Protein AF-A0A535WSX7-F1 (afdb_monomer)

Mean predicted aligned error: 16.86 Å

Sequence (345 aa):
MIDQDQARKFWANWVRREIGGNDMVQEAAVGAALNEIVQGHDNQAAADAARRTAQSLGVGVSTSHPNPPPQGAREIVAGQPLACKLCGSKPAANMTIHEHNGRLVWMVHKTTRGPFCRDCGTALLRHHQNNTLFQGWFGIFSFFITPITLLLNLNAWRKIKALGPPQKDPNVESKIPAPLTPGKPLLSRPGPYVAGVVVAAVIAFVVVKTVDSGGCLDNRTELGNRMTRLHNAFVQTYNTDFKTINACDTVDCESAPKRHIAAALKTYNDGLGTICWPDKDKADATALINANTAMADAYTTWATATNDAEDQSLENSAREQDTRQSTADDILARDLGVPSASATT

Secondary structure (DSSP, 8-state):
---HHHHHHHHHHHHHHHT---HHHHHHHHHHHHHHHHTT--HHHHHHHHHHHHHHHHTT-------PPP-------TTS-PPPTTT--BSEEEEEEEEEEE-SS-EEEEEEEEEEEHHHHHHHHHHHHHHHHHHTTSSHHHHHHHHHHHHHHHHHHHHHHH----B--TTS--SSSSPPP--S-GGGSHHHHHHHHHHHHHHHHHHHHHHHTTT----HHHHHHHHHHHHHHHHHHHHHHHHHHTT-SSHHHHHHHHHHHHHHHHHHHHHHHTS---TTTHHHHHHHHHHHHHHHHHHHHHTT--SHHHHHHHHHHHHHHHHHHHHHHHHHHHHTTPPP-----

pLDDT: mean 86.03, std 15.26, range [27.39, 98.56]

Solvent-accessible surface area (backbone atoms only — not comparable to full-atom values): 18371 Å² total; per-residue (Å²): 130,83,59,64,69,57,55,50,53,53,40,47,55,47,37,58,74,76,70,37,80,55,71,70,40,34,53,52,15,34,52,40,20,50,52,31,48,75,72,69,48,54,75,64,58,12,53,51,40,16,52,53,47,32,51,68,58,59,77,73,67,93,72,95,65,83,76,76,75,79,85,66,80,76,67,81,66,88,82,69,77,40,47,9,72,50,34,19,16,28,46,25,46,80,36,53,42,53,27,41,37,22,38,75,90,54,75,50,80,46,75,52,74,47,32,33,16,24,42,40,38,43,24,50,47,45,49,31,47,34,48,22,33,53,29,7,61,59,14,83,68,26,50,64,47,35,60,55,48,57,55,58,32,46,58,34,50,53,57,36,70,71,41,55,76,67,42,76,46,91,89,44,89,48,83,35,98,56,70,46,73,47,72,75,59,61,86,80,40,69,13,53,55,47,37,49,51,53,54,48,52,53,51,50,52,52,50,51,52,43,58,68,20,61,71,34,87,71,51,57,68,59,52,30,56,54,51,50,53,43,50,51,56,38,50,53,50,42,58,53,29,52,53,51,42,76,69,42,94,48,64,78,65,31,25,60,40,31,41,49,46,21,52,38,34,50,52,38,40,56,56,58,68,72,52,75,60,28,66,88,50,38,62,42,53,48,48,26,45,53,27,33,49,53,30,22,52,32,26,48,54,36,36,64,40,87,47,72,73,55,33,58,56,30,48,57,56,27,55,54,27,49,54,51,25,51,52,29,46,51,52,40,34,51,78,44,67,37,79,77,80,71,79,81,124

Radius of gyration: 39.13 Å; Cα contacts (8 Å, |Δi|>4): 446; chains: 1; bounding box: 72×41×114 Å

Nearest PDB structures (foldseek):
  5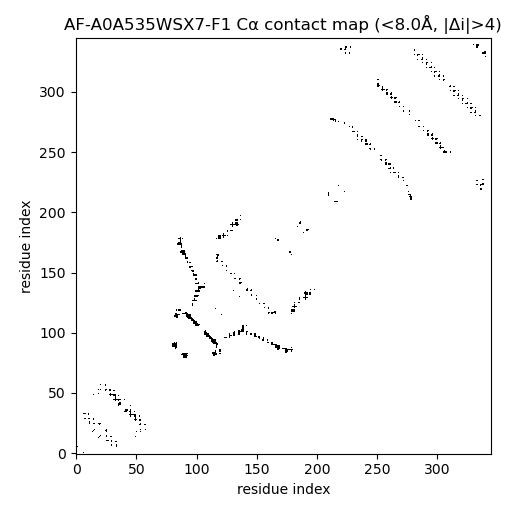l7d-assembly1_A  TM=3.940E-01  e=1.301E+00  Homo sapiens
  8tf5-assembly1_A  TM=3.516E-01  e=2.262E+00  Homo sapiens
  6bfi-assembly1_A  TM=2.950E-01  e=7.164E+00  Oscarella pearsei

Foldseek 3Di:
DPPLVVLLVVQLVVCCVPVNDDPVLSVQLSVQLSVCVVVVHDNVNSNVSSNVSSVVVVVPDDDDDPDDPPPPPPPPPPPDQDAAQAARWDNWDWDKAWAWAADAVDIDIDIDTDTHALFQLLLVNLVRLLNLLQGQCNYPVSVVVSVVNVVSCVVSVVRSVPHDDTDHDPPDDHNDNDGDGSPDDNVVHCSNVNNVVSVVVVVVVVVVVCQQQVNPPDDLVNVLVLLVVLVVQLVVLVVVLVVQLVVDPDLQSSLVSLLSSLVSLVVSLVSLVPDRDGPVLVVLSVQLNVLSNLLSVLSNCLSPDDDDVSNVVSVVVNVVSVVSNLVSSQVSSVVSVNPPPPPPD

Structure (mmCIF, N/CA/C/O backbone):
data_AF-A0A535WSX7-F1
#
_entry.id   AF-A0A535WSX7-F1
#
loop_
_atom_site.group_PDB
_atom_site.id
_atom_site.type_symbol
_atom_site.label_atom_id
_atom_site.label_alt_id
_atom_site.label_comp_id
_atom_site.label_asym_id
_atom_site.label_entity_id
_atom_site.label_seq_id
_atom_site.pdbx_PDB_ins_code
_atom_site.Cartn_x
_atom_site.Cartn_y
_atom_site.Cartn_z
_atom_site.occupancy
_atom_site.B_iso_or_equiv
_atom_site.auth_seq_id
_atom_site.auth_comp_id
_atom_site.auth_asym_id
_atom_site.auth_atom_id
_atom_site.pdbx_PDB_model_num
ATOM 1 N N . MET A 1 1 ? 24.189 15.854 37.396 1.00 48.28 1 MET A N 1
ATOM 2 C CA . MET A 1 1 ? 23.812 15.806 38.823 1.00 48.28 1 MET A CA 1
ATOM 3 C C . MET A 1 1 ? 22.302 15.896 38.889 1.00 48.28 1 MET A C 1
ATOM 5 O O . MET A 1 1 ? 21.764 16.876 38.396 1.00 48.28 1 MET A O 1
ATOM 9 N N . ILE A 1 2 ? 21.628 14.851 39.373 1.00 54.94 2 ILE A N 1
ATOM 10 C CA . ILE A 1 2 ? 20.179 14.902 39.609 1.00 54.94 2 ILE A CA 1
ATOM 11 C C . ILE A 1 2 ? 19.938 15.967 40.680 1.00 54.94 2 ILE A C 1
ATOM 13 O O . ILE A 1 2 ? 20.607 15.952 41.713 1.00 54.94 2 ILE A O 1
ATOM 17 N N . ASP A 1 3 ? 19.028 16.899 40.405 1.00 78.00 3 ASP A N 1
ATOM 18 C CA . ASP A 1 3 ? 18.564 17.883 41.378 1.00 78.00 3 ASP A CA 1
ATOM 19 C C . ASP A 1 3 ? 17.882 17.128 42.533 1.00 78.00 3 ASP A C 1
ATOM 21 O O . ASP A 1 3 ? 16.766 16.616 42.397 1.00 78.00 3 ASP A O 1
ATOM 25 N N . GLN A 1 4 ? 18.609 16.975 43.644 1.00 74.81 4 GLN A N 1
ATOM 26 C CA . GLN A 1 4 ? 18.201 16.185 44.811 1.00 74.81 4 GLN A CA 1
ATOM 27 C C . GLN A 1 4 ? 16.850 16.661 45.371 1.00 74.81 4 GLN A C 1
ATOM 29 O O . GLN A 1 4 ? 16.047 15.849 45.840 1.00 74.81 4 GLN A O 1
ATOM 34 N N . ASP A 1 5 ? 16.540 17.952 45.225 1.00 80.12 5 ASP A N 1
ATOM 35 C CA . ASP A 1 5 ? 15.272 18.527 45.665 1.00 80.12 5 ASP A CA 1
ATOM 36 C C . ASP A 1 5 ? 14.097 18.104 44.776 1.00 80.12 5 ASP A C 1
ATOM 38 O O . ASP A 1 5 ? 12.987 17.868 45.271 1.00 80.12 5 ASP A O 1
ATOM 42 N N . GLN A 1 6 ? 14.314 17.955 43.466 1.00 84.81 6 GLN A N 1
ATOM 43 C CA . GLN A 1 6 ? 13.291 17.438 42.552 1.00 84.81 6 GLN A CA 1
ATOM 44 C C . GLN A 1 6 ? 13.026 15.952 42.791 1.00 84.81 6 GLN A C 1
ATOM 46 O O . GLN A 1 6 ? 11.862 15.542 42.848 1.00 84.81 6 GLN A O 1
ATOM 51 N N . ALA A 1 7 ? 14.079 15.158 43.004 1.00 83.56 7 ALA A N 1
ATOM 52 C CA . ALA A 1 7 ? 13.950 13.738 43.322 1.00 83.56 7 ALA A CA 1
ATOM 53 C C . ALA A 1 7 ? 13.173 13.527 44.633 1.00 83.56 7 ALA A C 1
ATOM 55 O O . ALA A 1 7 ? 12.235 12.727 44.678 1.00 83.56 7 ALA A O 1
ATOM 56 N N . ARG A 1 8 ? 13.479 14.309 45.678 1.00 90.56 8 ARG A N 1
ATOM 57 C CA . ARG A 1 8 ? 12.759 14.250 46.959 1.00 90.56 8 ARG A CA 1
ATOM 58 C C . ARG A 1 8 ? 11.281 14.602 46.810 1.00 90.56 8 ARG A C 1
ATOM 60 O O . ARG A 1 8 ? 10.434 13.899 47.358 1.00 90.56 8 ARG A O 1
ATOM 67 N N . LYS A 1 9 ? 10.944 15.648 46.046 1.00 92.00 9 LYS A N 1
ATOM 68 C CA . LYS A 1 9 ? 9.544 16.042 45.785 1.00 92.00 9 LYS A CA 1
ATOM 69 C C . LYS A 1 9 ? 8.771 14.967 45.024 1.00 92.00 9 LYS A C 1
ATOM 71 O O . LYS A 1 9 ? 7.619 14.690 45.363 1.00 92.00 9 LYS A O 1
ATOM 76 N N . PHE A 1 10 ? 9.392 14.363 44.011 1.00 92.94 10 PHE A N 1
ATOM 77 C CA . PHE A 1 10 ? 8.792 13.271 43.248 1.00 92.94 10 PHE A CA 1
ATOM 78 C C . PHE A 1 10 ? 8.452 12.082 44.157 1.00 92.94 10 PHE A C 1
ATOM 80 O O . PHE A 1 10 ? 7.294 11.659 44.210 1.00 92.94 10 PHE A O 1
ATOM 87 N N . TRP A 1 11 ? 9.429 11.606 44.934 1.00 92.62 11 TRP A N 1
ATOM 88 C CA . TRP A 1 11 ? 9.249 10.457 45.820 1.00 92.62 11 TRP A CA 1
ATOM 89 C C . TRP A 1 11 ? 8.296 10.742 46.979 1.00 92.62 11 TRP A C 1
ATOM 91 O O . TRP A 1 11 ? 7.469 9.892 47.293 1.00 92.62 11 TRP A O 1
ATOM 101 N N . ALA A 1 12 ? 8.305 11.947 47.553 1.00 92.62 12 ALA A N 1
ATOM 102 C CA . ALA A 1 12 ? 7.341 12.335 48.585 1.00 92.62 12 ALA A CA 1
ATOM 103 C C . ALA A 1 12 ? 5.890 12.294 48.082 1.00 92.62 12 ALA A C 1
ATOM 105 O O . ALA A 1 12 ? 5.003 11.774 48.763 1.00 92.62 12 ALA A O 1
ATOM 106 N N . ASN A 1 13 ? 5.638 12.791 46.868 1.00 94.12 13 ASN A N 1
ATOM 107 C CA . ASN A 1 13 ? 4.308 12.724 46.263 1.00 94.12 13 ASN A CA 1
ATOM 108 C C . ASN A 1 13 ? 3.896 11.284 45.935 1.00 94.12 13 ASN A C 1
ATOM 110 O O . ASN A 1 13 ? 2.736 10.916 46.137 1.00 94.12 13 ASN A O 1
ATOM 114 N N . TRP A 1 14 ? 4.832 10.468 45.446 1.00 93.31 14 TRP A N 1
ATOM 115 C CA . TRP A 1 14 ? 4.580 9.060 45.156 1.00 93.31 14 TRP A CA 1
ATOM 116 C C . TRP A 1 14 ? 4.277 8.256 46.431 1.00 93.31 14 TRP A C 1
ATOM 118 O O . TRP A 1 14 ? 3.245 7.589 46.478 1.00 93.31 14 TRP A O 1
ATOM 128 N N . VAL A 1 15 ? 5.089 8.384 47.490 1.00 91.19 15 VAL A N 1
ATOM 129 C CA . VAL A 1 15 ? 4.900 7.687 48.778 1.00 91.19 15 VAL A CA 1
ATOM 130 C C . VAL A 1 15 ? 3.555 8.050 49.404 1.00 91.19 15 VAL A C 1
ATOM 132 O O . VAL A 1 15 ? 2.819 7.159 49.822 1.00 91.19 15 VAL A O 1
ATOM 135 N N . ARG A 1 16 ? 3.174 9.334 49.400 1.00 89.12 16 ARG A N 1
ATOM 136 C CA . ARG A 1 16 ? 1.874 9.777 49.930 1.00 89.12 16 ARG A CA 1
ATOM 137 C C . ARG A 1 16 ? 0.689 9.134 49.203 1.00 89.12 16 ARG A C 1
ATOM 139 O O . ARG A 1 16 ? -0.319 8.833 49.834 1.00 89.12 16 ARG A O 1
ATOM 146 N N . ARG A 1 17 ? 0.791 8.955 47.881 1.00 87.75 17 ARG A N 1
ATOM 147 C CA . ARG A 1 17 ? -0.287 8.397 47.051 1.00 87.75 17 ARG A CA 1
ATOM 148 C C . ARG A 1 17 ? -0.354 6.872 47.115 1.00 87.75 17 ARG A C 1
ATOM 150 O O . ARG A 1 17 ? -1.453 6.331 47.125 1.00 87.75 17 ARG A O 1
ATOM 157 N N . GLU A 1 18 ? 0.800 6.210 47.107 1.00 85.44 18 GLU A N 1
ATOM 158 C CA . GLU A 1 18 ? 0.901 4.763 46.885 1.00 85.44 18 GLU A CA 1
ATOM 159 C C . GLU A 1 18 ? 1.078 3.959 48.180 1.00 85.44 18 GLU A C 1
ATOM 161 O O . GLU A 1 18 ? 0.568 2.847 48.285 1.00 85.44 18 GLU A O 1
ATOM 166 N N . ILE A 1 19 ? 1.794 4.509 49.166 1.00 85.94 19 ILE A N 1
ATOM 167 C CA . ILE A 1 19 ? 2.058 3.851 50.455 1.00 85.94 19 ILE A CA 1
ATOM 168 C C . ILE A 1 19 ? 1.136 4.414 51.544 1.00 85.94 19 ILE A C 1
ATOM 170 O O . ILE A 1 19 ? 0.518 3.653 52.288 1.00 85.94 19 ILE A O 1
ATOM 174 N N . GLY A 1 20 ? 1.017 5.741 51.636 1.00 81.62 20 GLY A N 1
ATOM 175 C CA . GLY A 1 20 ? 0.283 6.407 52.713 1.00 81.62 20 GLY A CA 1
ATOM 176 C C . GLY A 1 20 ? 0.978 6.259 54.075 1.00 81.62 20 GLY A C 1
ATOM 177 O O . GLY A 1 20 ? 2.203 6.291 54.159 1.00 81.62 20 GLY A O 1
ATOM 178 N N . GLY A 1 21 ? 0.202 6.116 55.152 1.00 81.31 21 GLY A N 1
ATOM 179 C CA . GLY A 1 21 ? 0.715 6.041 56.529 1.00 81.31 21 GLY A CA 1
ATOM 180 C C . GLY A 1 21 ? 0.864 7.410 57.204 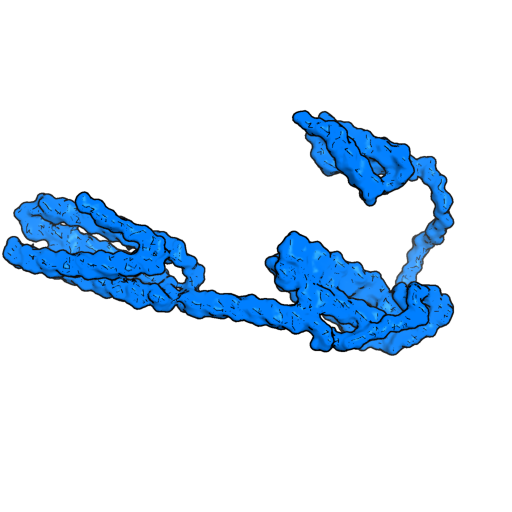1.00 81.31 21 GLY A C 1
ATOM 181 O O . GLY A 1 21 ? 0.512 8.435 56.621 1.00 81.31 21 GLY A O 1
ATOM 182 N N . ASN A 1 22 ? 1.347 7.424 58.449 1.00 84.88 22 ASN A N 1
ATOM 183 C CA . ASN A 1 22 ? 1.640 8.669 59.170 1.00 84.88 22 ASN A CA 1
ATOM 184 C C . ASN A 1 22 ? 2.917 9.342 58.630 1.00 84.88 22 ASN A C 1
ATOM 186 O O . ASN A 1 22 ? 3.696 8.715 57.910 1.00 84.88 22 ASN A O 1
ATOM 190 N N . ASP A 1 23 ? 3.136 10.609 58.986 1.00 83.31 23 ASP A N 1
ATOM 191 C CA . ASP A 1 23 ? 4.247 11.412 58.454 1.00 83.31 23 ASP A CA 1
ATOM 192 C C . ASP A 1 23 ? 5.620 10.760 58.689 1.00 83.31 23 ASP A C 1
ATOM 194 O O . ASP A 1 23 ? 6.471 10.791 57.804 1.00 83.31 23 ASP A O 1
ATOM 198 N N . MET A 1 24 ? 5.802 10.074 59.822 1.00 83.12 24 MET A N 1
ATOM 199 C CA . MET A 1 24 ? 7.034 9.347 60.149 1.00 83.12 24 MET A CA 1
ATOM 200 C C . MET A 1 24 ? 7.289 8.171 59.191 1.00 83.12 24 MET A C 1
ATOM 202 O O . MET A 1 24 ? 8.406 7.990 58.709 1.00 83.12 24 MET A O 1
ATOM 206 N N . VAL A 1 25 ? 6.256 7.381 58.880 1.00 85.44 25 VAL A N 1
ATOM 207 C CA . VAL A 1 25 ? 6.343 6.277 57.907 1.00 85.44 25 VAL A CA 1
ATOM 208 C C . VAL A 1 25 ? 6.615 6.818 56.505 1.00 85.44 25 VAL A C 1
ATOM 210 O O . VAL A 1 25 ? 7.442 6.262 55.780 1.00 85.44 25 VAL A O 1
ATOM 213 N N . GLN A 1 26 ? 5.953 7.916 56.129 1.00 88.50 26 GLN A N 1
ATOM 214 C CA . GLN A 1 26 ? 6.148 8.544 54.824 1.00 88.50 26 GLN A CA 1
ATOM 215 C C . GLN A 1 26 ? 7.573 9.084 54.671 1.00 88.50 26 GLN A C 1
ATOM 217 O O . GLN A 1 26 ? 8.216 8.835 53.653 1.00 88.50 26 GLN A O 1
ATOM 222 N N . GLU A 1 27 ? 8.098 9.779 55.678 1.00 89.25 27 GLU A N 1
ATOM 223 C CA . GLU A 1 27 ? 9.444 10.347 55.637 1.00 89.25 27 GLU A CA 1
ATOM 224 C C . GLU A 1 27 ? 10.526 9.261 55.567 1.00 89.25 27 GLU A C 1
ATOM 226 O O . GLU A 1 27 ? 11.426 9.338 54.725 1.00 89.25 27 GLU A O 1
ATOM 231 N N . ALA A 1 28 ? 10.396 8.198 56.364 1.00 89.62 28 ALA A N 1
ATOM 232 C CA . ALA A 1 28 ? 11.321 7.069 56.329 1.00 89.62 28 ALA A CA 1
ATOM 233 C C . ALA A 1 28 ? 11.285 6.315 54.986 1.00 89.62 28 ALA A C 1
ATOM 235 O O . ALA A 1 28 ? 12.330 5.931 54.456 1.00 89.62 28 ALA A O 1
ATOM 236 N N . ALA A 1 29 ? 10.100 6.141 54.394 1.00 92.50 29 ALA A N 1
ATOM 237 C CA . ALA A 1 29 ? 9.951 5.511 53.084 1.00 92.50 29 ALA A CA 1
ATOM 238 C C . ALA A 1 29 ? 10.566 6.357 51.953 1.00 92.50 29 ALA A C 1
ATOM 240 O O . ALA A 1 29 ? 11.215 5.808 51.061 1.00 92.50 29 ALA A O 1
ATOM 241 N N . VAL A 1 30 ? 10.425 7.688 52.004 1.00 95.25 30 VAL A N 1
ATOM 242 C CA . VAL A 1 30 ? 11.084 8.604 51.054 1.00 95.25 30 VAL A CA 1
ATOM 243 C C . VAL A 1 30 ? 12.604 8.542 51.202 1.00 95.25 30 VAL A C 1
ATOM 245 O O . VAL A 1 30 ? 13.307 8.473 50.195 1.00 95.25 30 VAL A O 1
ATOM 248 N N . GLY A 1 31 ? 13.118 8.524 52.435 1.00 91.00 31 GLY A N 1
ATOM 249 C CA . GLY A 1 31 ? 14.553 8.394 52.698 1.00 91.00 31 GLY A CA 1
ATOM 250 C C . GLY A 1 31 ? 15.141 7.099 52.130 1.00 91.00 31 GLY A C 1
ATOM 251 O O . GLY A 1 31 ? 16.188 7.130 51.485 1.00 91.00 31 GLY A O 1
ATOM 252 N N . ALA A 1 32 ? 14.431 5.979 52.291 1.00 93.12 32 ALA A N 1
ATOM 253 C CA . ALA A 1 32 ? 14.843 4.692 51.737 1.00 93.12 32 ALA A CA 1
ATOM 254 C C . ALA A 1 32 ? 14.895 4.703 50.200 1.00 93.12 32 ALA A C 1
ATOM 256 O O . ALA A 1 32 ? 15.877 4.237 49.629 1.00 93.12 32 ALA A O 1
ATOM 257 N N . ALA A 1 33 ? 13.894 5.286 49.528 1.00 93.56 33 ALA A N 1
ATOM 258 C CA . ALA A 1 33 ? 13.911 5.424 48.070 1.00 93.56 33 ALA A CA 1
ATOM 259 C C . ALA A 1 33 ? 15.088 6.278 47.579 1.00 93.56 33 ALA A C 1
ATOM 261 O O . ALA A 1 33 ? 15.770 5.905 46.628 1.00 93.56 33 ALA A O 1
ATOM 262 N N . LEU A 1 34 ? 15.351 7.418 48.226 1.00 92.81 34 LEU A N 1
ATOM 263 C CA . LEU A 1 34 ? 16.438 8.314 47.822 1.00 92.81 34 LEU A CA 1
ATOM 264 C C . LEU A 1 34 ? 17.819 7.677 48.005 1.00 92.81 34 LEU A C 1
ATOM 266 O O . LEU A 1 34 ? 18.695 7.902 47.173 1.00 92.81 34 LEU A O 1
ATOM 270 N N . ASN A 1 35 ? 18.007 6.857 49.041 1.00 92.81 35 ASN A N 1
ATOM 271 C CA . ASN A 1 35 ? 19.264 6.148 49.269 1.00 92.81 35 ASN A CA 1
ATOM 272 C C . ASN A 1 35 ? 19.603 5.182 48.118 1.00 92.81 35 ASN A C 1
ATOM 274 O O . ASN A 1 35 ? 20.745 5.150 47.671 1.00 92.81 35 ASN A O 1
ATOM 278 N N . GLU A 1 36 ? 18.611 4.462 47.582 1.00 91.00 36 GLU A N 1
ATOM 279 C CA . GLU A 1 36 ? 18.798 3.581 46.415 1.00 91.00 36 GLU A CA 1
ATOM 280 C C . GLU A 1 36 ? 19.184 4.373 45.156 1.00 91.00 36 GLU A C 1
ATOM 282 O O . GLU A 1 36 ? 20.085 3.982 44.416 1.00 91.00 36 GLU A O 1
ATOM 287 N N . ILE A 1 37 ? 18.561 5.538 44.945 1.00 90.19 37 ILE A N 1
ATOM 288 C CA . ILE A 1 37 ? 18.883 6.416 43.810 1.00 90.19 37 ILE A CA 1
ATOM 289 C C . ILE A 1 37 ? 20.301 6.992 43.930 1.00 90.19 37 ILE A C 1
ATOM 291 O O . ILE A 1 37 ? 21.016 7.079 42.934 1.00 90.19 37 ILE A O 1
ATOM 295 N N . VAL A 1 38 ? 20.740 7.361 45.139 1.00 87.19 38 VAL A N 1
ATOM 296 C CA . VAL A 1 38 ? 22.114 7.839 45.387 1.00 87.19 38 VAL A CA 1
ATOM 297 C C . VAL A 1 38 ? 23.145 6.735 45.138 1.00 87.19 38 VAL A C 1
ATOM 299 O O . VAL A 1 38 ? 24.237 7.025 44.654 1.00 87.19 38 VAL A O 1
ATOM 302 N N . GLN A 1 39 ? 22.790 5.476 45.400 1.00 86.50 39 GLN A N 1
ATOM 303 C CA . GLN A 1 39 ? 23.626 4.307 45.101 1.00 86.50 39 GLN A CA 1
ATOM 304 C C . GLN A 1 39 ? 23.633 3.925 43.610 1.00 86.50 39 GLN A C 1
ATOM 306 O O . GLN A 1 39 ? 24.373 3.029 43.211 1.00 86.50 39 GLN A O 1
ATOM 311 N N . GLY A 1 40 ? 22.860 4.623 42.772 1.00 87.88 40 GLY A N 1
ATOM 312 C CA . GLY A 1 40 ? 22.789 4.380 41.332 1.00 87.88 40 GLY A CA 1
ATOM 313 C C . GLY A 1 40 ? 21.880 3.214 40.939 1.00 87.88 40 GLY A C 1
ATOM 314 O O . GLY A 1 40 ? 21.925 2.782 39.787 1.00 87.88 40 GLY A O 1
ATOM 315 N N . HIS A 1 41 ? 21.058 2.707 41.863 1.00 88.12 41 HIS A N 1
ATOM 316 C CA . HIS A 1 41 ? 20.051 1.697 41.554 1.00 88.12 41 HIS A CA 1
ATOM 317 C C . HIS A 1 41 ? 18.847 2.311 40.824 1.00 88.12 41 HIS A C 1
ATOM 319 O O . HIS A 1 41 ? 18.637 3.528 40.812 1.00 88.12 41 HIS A O 1
ATOM 325 N N . ASP A 1 42 ? 18.058 1.458 40.172 1.00 90.75 42 ASP A N 1
ATOM 326 C CA . ASP A 1 42 ? 16.915 1.898 39.380 1.00 90.75 42 ASP A CA 1
ATOM 327 C C . ASP A 1 42 ? 15.704 2.328 40.236 1.00 90.75 42 ASP A C 1
ATOM 329 O O . ASP A 1 42 ? 15.626 2.141 41.455 1.00 90.75 42 ASP A O 1
ATOM 333 N N . ASN A 1 43 ? 14.706 2.917 39.572 1.00 89.00 43 ASN A N 1
ATOM 334 C CA . ASN A 1 43 ? 13.489 3.395 40.230 1.00 89.00 43 ASN A CA 1
ATOM 335 C C . ASN A 1 43 ? 12.633 2.261 40.827 1.00 89.00 43 ASN A C 1
ATOM 337 O O . ASN A 1 43 ? 11.785 2.528 41.680 1.00 89.00 43 ASN A O 1
ATOM 341 N N . GLN A 1 44 ? 12.809 1.015 40.382 1.00 89.81 44 GLN A N 1
ATOM 342 C CA . GLN A 1 44 ? 12.056 -0.120 40.907 1.00 89.81 44 GLN A CA 1
ATOM 343 C C . GLN A 1 44 ? 12.640 -0.566 42.251 1.00 89.81 44 GLN A C 1
ATOM 345 O O . GLN A 1 44 ? 11.888 -0.715 43.216 1.00 89.81 44 GLN A O 1
ATOM 350 N N . ALA A 1 45 ? 13.968 -0.653 42.350 1.00 88.06 45 ALA A N 1
ATOM 351 C CA . ALA A 1 45 ? 14.679 -0.890 43.600 1.00 88.06 45 ALA A CA 1
ATOM 352 C C . ALA A 1 45 ? 14.339 0.177 44.656 1.00 88.06 45 ALA A C 1
ATOM 354 O O . ALA A 1 45 ? 14.022 -0.166 45.798 1.00 88.06 45 ALA A O 1
ATOM 355 N N . ALA A 1 46 ? 14.292 1.452 44.255 1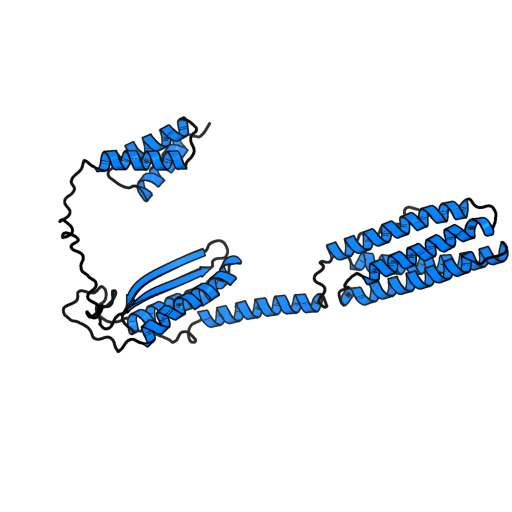.00 90.31 46 ALA A N 1
ATOM 356 C CA . ALA A 1 46 ? 13.889 2.562 45.120 1.00 90.31 46 ALA A CA 1
ATOM 357 C C . ALA A 1 46 ? 12.438 2.435 45.633 1.00 90.31 46 ALA A C 1
ATOM 359 O O . ALA A 1 46 ? 12.174 2.629 46.824 1.00 90.31 46 ALA A O 1
ATOM 360 N N . ALA A 1 47 ? 11.493 2.052 44.766 1.00 90.31 47 ALA A N 1
ATOM 361 C CA . ALA A 1 47 ? 10.102 1.825 45.161 1.00 90.31 47 ALA A CA 1
ATOM 362 C C . ALA A 1 47 ? 9.957 0.632 46.122 1.00 90.31 47 ALA A C 1
ATOM 364 O O . ALA A 1 47 ? 9.173 0.688 47.073 1.00 90.31 47 ALA A O 1
ATOM 365 N N . ASP A 1 48 ? 10.717 -0.440 45.903 1.00 90.00 48 ASP A N 1
ATOM 366 C CA . ASP A 1 48 ? 10.686 -1.628 46.755 1.00 90.00 48 ASP A CA 1
ATOM 367 C C . ASP A 1 48 ? 11.332 -1.372 48.121 1.00 90.00 48 ASP A C 1
ATOM 369 O O . ASP A 1 48 ? 10.802 -1.821 49.140 1.00 90.00 48 ASP A O 1
ATOM 373 N N . ALA A 1 49 ? 12.415 -0.592 48.176 1.00 90.88 49 ALA A N 1
ATOM 374 C CA . ALA A 1 49 ? 13.013 -0.138 49.429 1.00 90.88 49 ALA A CA 1
ATOM 375 C C . ALA A 1 49 ? 12.034 0.715 50.252 1.00 90.88 49 ALA A C 1
ATOM 377 O O . ALA A 1 49 ? 11.854 0.461 51.444 1.00 90.88 49 ALA A O 1
ATOM 378 N N . ALA A 1 50 ? 11.322 1.654 49.618 1.00 90.75 50 ALA A N 1
ATOM 379 C CA . ALA A 1 50 ? 10.291 2.453 50.282 1.00 90.75 50 ALA A CA 1
ATOM 380 C C . ALA A 1 50 ? 9.169 1.588 50.881 1.00 90.75 50 ALA A C 1
ATOM 382 O O . ALA A 1 50 ? 8.774 1.794 52.031 1.00 90.75 50 ALA A O 1
ATOM 383 N N . ARG A 1 51 ? 8.681 0.586 50.134 1.00 91.06 51 ARG A N 1
ATOM 384 C CA . ARG A 1 51 ? 7.635 -0.340 50.606 1.00 91.06 51 ARG A CA 1
ATOM 385 C C . ARG A 1 51 ? 8.106 -1.196 51.777 1.00 91.06 51 ARG A C 1
ATOM 387 O O . ARG A 1 51 ? 7.370 -1.314 52.753 1.00 91.06 51 ARG A O 1
ATOM 394 N N . ARG A 1 52 ? 9.318 -1.761 51.711 1.00 89.94 52 ARG A N 1
ATOM 395 C CA . ARG A 1 52 ? 9.886 -2.575 52.803 1.00 89.94 52 ARG A CA 1
ATOM 396 C C . ARG A 1 52 ? 10.049 -1.760 54.083 1.00 89.94 52 ARG A C 1
ATOM 398 O O . ARG A 1 52 ? 9.641 -2.214 55.150 1.00 89.94 52 ARG A O 1
ATOM 405 N N . THR A 1 53 ? 10.571 -0.539 53.974 1.00 88.69 53 THR A N 1
ATOM 406 C CA . THR A 1 53 ? 10.730 0.372 55.116 1.00 88.69 53 THR A CA 1
ATOM 407 C C . THR A 1 53 ? 9.376 0.736 55.719 1.00 88.69 53 THR A C 1
ATOM 409 O O . THR A 1 53 ? 9.180 0.592 56.925 1.00 88.69 53 THR A O 1
ATOM 412 N N . ALA A 1 54 ? 8.392 1.097 54.891 1.00 85.19 54 ALA A N 1
ATOM 413 C CA . ALA A 1 54 ? 7.046 1.393 55.370 1.00 85.19 54 ALA A CA 1
ATOM 414 C C . ALA A 1 54 ? 6.379 0.189 56.053 1.00 85.19 54 ALA A C 1
ATOM 416 O O . ALA A 1 54 ? 5.742 0.344 57.092 1.00 85.19 54 ALA A O 1
ATOM 417 N N . GLN A 1 55 ? 6.570 -1.019 55.518 1.00 84.62 55 GLN A N 1
ATOM 418 C CA . GLN A 1 55 ? 6.082 -2.258 56.127 1.00 84.62 55 GLN A CA 1
ATOM 419 C C . GLN A 1 55 ? 6.758 -2.533 57.475 1.00 84.62 55 GLN A C 1
ATOM 421 O O . GLN A 1 55 ? 6.060 -2.838 58.436 1.00 84.62 55 GLN A O 1
ATOM 426 N N . SER A 1 56 ? 8.079 -2.352 57.589 1.00 82.19 56 SER A N 1
ATOM 427 C CA . SER A 1 56 ? 8.790 -2.536 58.866 1.00 82.19 56 SER A CA 1
ATOM 428 C C . SER A 1 56 ? 8.342 -1.560 59.958 1.00 82.19 56 SER A C 1
ATOM 430 O O . SER A 1 56 ? 8.301 -1.929 61.128 1.00 82.19 56 SER A O 1
ATOM 432 N N . LEU A 1 57 ? 7.943 -0.341 59.578 1.00 81.06 57 LEU A N 1
ATOM 433 C CA . LEU A 1 57 ? 7.472 0.693 60.503 1.00 81.06 57 LEU A CA 1
ATOM 434 C C . LEU A 1 57 ? 5.959 0.597 60.776 1.00 81.06 57 LEU A C 1
ATOM 436 O O . LEU A 1 57 ? 5.486 1.048 61.817 1.00 81.06 57 LEU A O 1
ATOM 440 N N . GLY A 1 58 ? 5.198 -0.021 59.868 1.00 63.38 58 GLY A N 1
ATOM 441 C CA . GLY A 1 58 ? 3.756 -0.255 59.984 1.00 63.38 58 GLY A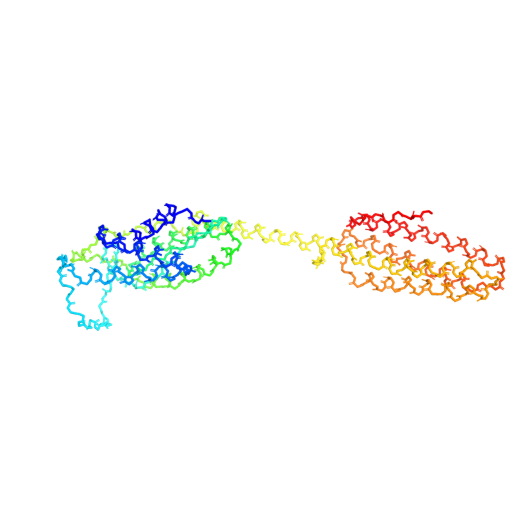 CA 1
ATOM 442 C C . GLY A 1 58 ? 3.360 -1.463 60.844 1.00 63.38 58 GLY A C 1
ATOM 443 O O . GLY A 1 58 ? 2.199 -1.570 61.225 1.00 63.38 58 GLY A O 1
ATOM 444 N N . VAL A 1 59 ? 4.300 -2.344 61.207 1.00 52.62 59 VAL A N 1
ATOM 445 C CA . VAL A 1 59 ? 4.057 -3.495 62.107 1.00 52.62 59 VAL A CA 1
ATOM 446 C C . VAL A 1 59 ? 3.948 -3.071 63.593 1.00 52.62 59 VAL A C 1
ATOM 448 O O . VAL A 1 59 ? 3.653 -3.899 64.449 1.00 52.62 59 VAL A O 1
ATOM 451 N N . GLY A 1 60 ? 4.106 -1.778 63.921 1.00 48.84 60 GLY A N 1
ATOM 452 C CA . GLY A 1 60 ? 4.212 -1.295 65.308 1.00 48.84 60 GLY A CA 1
ATOM 453 C C . GLY A 1 60 ? 3.189 -0.266 65.815 1.00 48.84 60 GLY A C 1
ATOM 454 O O . GLY A 1 60 ? 3.332 0.168 66.954 1.00 48.84 60 GLY A O 1
ATOM 455 N N . VAL A 1 61 ? 2.171 0.152 65.049 1.00 37.62 61 VAL A N 1
ATOM 456 C CA . VAL A 1 61 ? 1.177 1.138 65.534 1.00 37.62 61 VAL A CA 1
ATOM 457 C C . VAL A 1 61 ? -0.247 0.603 65.398 1.00 37.62 61 VAL A C 1
ATOM 459 O O . VAL A 1 61 ? -0.850 0.626 64.327 1.00 37.62 61 VAL A O 1
ATOM 462 N N . SER A 1 62 ? -0.793 0.164 66.536 1.00 45.16 62 SER A N 1
ATOM 463 C CA . SER A 1 62 ? -2.225 -0.044 66.756 1.00 45.16 62 SER A CA 1
ATOM 464 C C . SER A 1 62 ? -3.002 1.236 66.453 1.00 45.16 62 SER A C 1
ATOM 466 O O . SER A 1 62 ? -2.921 2.212 67.195 1.00 45.16 62 SER A O 1
ATOM 468 N N . THR A 1 63 ? -3.830 1.202 65.413 1.00 39.81 63 THR A N 1
ATOM 469 C CA . THR A 1 63 ? -5.064 1.991 65.380 1.00 39.81 63 THR A CA 1
ATOM 470 C C . THR A 1 63 ? -6.227 1.010 65.383 1.00 39.81 63 THR A C 1
ATOM 472 O O . THR A 1 63 ? -6.262 0.041 64.628 1.00 39.81 63 THR A O 1
ATOM 475 N N . SER A 1 64 ? -7.141 1.222 66.320 1.00 44.97 64 SER A N 1
ATOM 476 C CA . SER A 1 64 ? -8.336 0.428 66.566 1.00 44.97 64 SER A CA 1
ATOM 477 C C . SER A 1 64 ? -9.199 0.307 65.306 1.00 44.97 64 SER A C 1
ATOM 479 O O . SER A 1 64 ? -9.873 1.246 64.893 1.00 44.97 64 SER A O 1
ATOM 481 N N . HIS A 1 65 ? -9.214 -0.882 64.713 1.00 42.12 65 HIS A N 1
ATOM 482 C CA . HIS A 1 65 ? -10.324 -1.372 63.901 1.00 42.12 65 HIS A CA 1
ATOM 483 C C . HIS A 1 65 ? -10.942 -2.558 64.649 1.00 42.12 65 HIS A C 1
ATOM 485 O O . HIS A 1 65 ? -10.192 -3.385 65.174 1.00 42.12 65 HIS A O 1
ATOM 491 N N . PRO A 1 66 ? -12.280 -2.679 64.730 1.00 42.47 66 PRO A N 1
ATOM 492 C CA . PRO A 1 66 ? -12.886 -3.921 65.182 1.00 42.47 66 PRO A CA 1
ATOM 493 C C . PRO A 1 66 ? -12.400 -5.039 64.257 1.00 42.47 66 PRO A C 1
ATOM 495 O O . PRO A 1 66 ? -12.423 -4.879 63.035 1.00 42.47 66 PRO A O 1
ATOM 498 N N . ASN A 1 67 ? -11.935 -6.139 64.849 1.00 38.88 67 ASN A N 1
ATOM 499 C CA . ASN A 1 67 ? -11.521 -7.342 64.133 1.00 38.88 67 ASN A CA 1
ATOM 500 C C . ASN A 1 67 ? -12.494 -7.657 62.980 1.00 38.88 67 ASN A C 1
ATOM 502 O O . ASN A 1 67 ? -13.709 -7.674 63.215 1.00 38.88 67 ASN A O 1
ATOM 506 N N . PRO A 1 68 ? -12.019 -7.984 61.762 1.00 46.59 68 PRO A N 1
ATOM 507 C CA . PRO A 1 68 ? -12.862 -8.753 60.865 1.00 46.59 68 PRO A CA 1
ATOM 508 C C . PRO A 1 68 ? -13.189 -10.068 61.593 1.00 46.59 68 PRO A C 1
ATOM 510 O O . PRO A 1 68 ? -12.289 -10.657 62.202 1.00 46.59 68 PRO A O 1
ATOM 513 N N . PRO A 1 69 ? -14.451 -10.538 61.594 1.00 45.41 69 PRO A N 1
ATOM 514 C CA . PRO A 1 69 ? -14.742 -11.850 62.150 1.00 45.41 69 PRO A CA 1
ATOM 515 C C . PRO A 1 69 ? -13.847 -12.881 61.446 1.00 45.41 69 PRO A C 1
ATOM 517 O O . PRO A 1 69 ? -13.530 -12.694 60.263 1.00 45.41 69 PRO A O 1
ATOM 520 N N . PRO A 1 70 ? -13.411 -13.939 62.155 1.00 38.94 70 PRO A N 1
ATOM 521 C CA . PRO A 1 70 ? -12.543 -14.948 61.577 1.00 38.94 70 PRO A CA 1
ATOM 522 C C . PRO A 1 70 ? -13.162 -15.429 60.270 1.00 38.94 70 PRO A C 1
ATOM 524 O O . PRO A 1 70 ? -14.361 -15.718 60.208 1.00 38.94 70 PRO A O 1
ATOM 527 N N . GLN A 1 71 ? -12.334 -15.482 59.226 1.00 42.69 71 GLN A N 1
ATOM 528 C CA . GLN A 1 71 ? -12.644 -16.134 57.962 1.00 42.69 71 GLN A CA 1
ATOM 529 C C . GLN A 1 71 ? -12.745 -17.644 58.215 1.00 42.69 71 GLN A C 1
ATOM 531 O O . GLN A 1 71 ? -11.940 -18.438 57.746 1.00 42.69 71 GLN A O 1
ATOM 536 N N . GLY A 1 72 ? -13.770 -18.048 58.965 1.00 35.19 72 GLY A N 1
ATOM 537 C CA . GLY A 1 72 ? -14.466 -19.271 58.646 1.00 35.19 72 GLY A CA 1
ATOM 538 C C . GLY A 1 72 ? -14.967 -19.075 57.229 1.00 35.19 72 GLY A C 1
ATOM 539 O O . GLY A 1 72 ? -15.659 -18.094 56.939 1.00 35.19 72 GLY A O 1
ATOM 540 N N . ALA A 1 73 ? -14.541 -19.958 56.337 1.00 38.09 73 ALA A N 1
ATOM 541 C CA . ALA A 1 73 ? -15.141 -20.105 55.035 1.00 38.09 73 ALA A CA 1
ATOM 542 C C . ALA A 1 73 ? -16.666 -20.068 55.213 1.00 38.09 73 ALA A C 1
ATOM 544 O O . ALA A 1 73 ? -17.280 -21.034 55.658 1.00 38.09 73 ALA A O 1
ATOM 545 N N . ARG A 1 74 ? -17.293 -18.939 54.865 1.00 39.34 74 ARG A N 1
ATOM 546 C CA . ARG A 1 74 ? -18.666 -18.982 54.385 1.00 39.34 74 ARG A CA 1
ATOM 547 C C . ARG A 1 74 ? -18.556 -19.610 53.016 1.00 39.34 74 ARG A C 1
ATOM 549 O O . ARG A 1 74 ? -18.427 -18.932 52.000 1.00 39.34 74 ARG A O 1
ATOM 556 N N . GLU A 1 75 ? -18.498 -20.932 53.065 1.00 34.28 75 GLU A N 1
ATOM 557 C CA . GLU A 1 75 ? -18.990 -21.822 52.042 1.00 34.28 75 GLU A CA 1
ATOM 558 C C . GLU A 1 75 ? -20.111 -21.099 51.299 1.00 34.28 75 GLU A C 1
ATOM 560 O O . GLU A 1 75 ? -21.092 -20.637 51.896 1.00 34.28 75 GLU A O 1
ATOM 565 N N . ILE A 1 76 ? -19.892 -20.875 50.003 1.00 41.00 76 ILE A N 1
ATOM 566 C CA . ILE A 1 76 ? -20.932 -20.379 49.120 1.00 41.00 76 ILE A CA 1
ATOM 567 C C . ILE A 1 76 ? -22.011 -21.451 49.149 1.00 41.00 76 ILE A C 1
ATOM 569 O O . ILE A 1 76 ? -21.951 -22.427 48.409 1.00 41.00 76 ILE A O 1
ATOM 573 N N . VAL A 1 77 ? -22.996 -21.270 50.027 1.00 35.69 77 VAL A N 1
ATOM 574 C CA . VAL A 1 77 ? -24.249 -22.000 49.954 1.00 35.69 77 VAL A CA 1
ATOM 575 C C . VAL A 1 77 ? -24.883 -21.553 48.644 1.00 35.69 77 VAL A C 1
ATOM 577 O O . VAL A 1 77 ? -25.465 -20.468 48.538 1.00 35.69 77 VAL A O 1
ATOM 580 N N . ALA A 1 78 ? -24.700 -22.373 47.613 1.00 38.25 78 ALA A N 1
ATOM 581 C CA . ALA A 1 78 ? -25.486 -22.325 46.399 1.00 38.25 78 ALA A CA 1
ATOM 582 C C . ALA A 1 78 ? -26.962 -22.425 46.816 1.00 38.25 78 ALA A C 1
ATOM 584 O O . ALA A 1 78 ? -27.438 -23.494 47.179 1.00 38.25 78 ALA A O 1
ATOM 585 N N . GLY A 1 79 ? -27.663 -21.287 46.858 1.00 44.53 79 GLY A N 1
ATOM 586 C CA . GLY A 1 79 ? -29.074 -21.250 47.256 1.00 44.53 79 GLY A CA 1
ATOM 587 C C . GLY A 1 79 ? -29.575 -19.964 47.917 1.00 44.53 79 GLY A C 1
ATOM 588 O O . GLY A 1 79 ? -30.785 -19.771 47.972 1.00 44.53 79 GLY A O 1
ATOM 589 N N . GLN A 1 80 ? -28.712 -19.052 48.385 1.00 47.84 80 GLN A N 1
ATOM 590 C CA . GLN A 1 80 ? -29.179 -17.762 48.923 1.00 47.84 80 GLN A CA 1
ATOM 591 C C . GLN A 1 80 ? -29.331 -16.713 47.800 1.00 47.84 80 GLN A C 1
ATOM 593 O O . GLN A 1 80 ? -28.371 -16.475 47.059 1.00 47.84 80 GLN A O 1
ATOM 598 N N . PRO A 1 81 ? -30.501 -16.058 47.646 1.00 59.56 81 PRO A N 1
ATOM 599 C CA . PRO A 1 81 ? -30.692 -15.046 46.614 1.00 59.56 81 PRO A CA 1
ATOM 600 C C . PRO A 1 81 ? -29.790 -13.839 46.892 1.00 59.56 81 PRO A C 1
ATOM 602 O O . PRO A 1 81 ? -29.981 -13.113 47.869 1.00 59.56 81 PRO A O 1
ATOM 605 N N . LEU A 1 82 ? -28.805 -13.621 46.015 1.00 80.50 82 LEU A N 1
ATOM 606 C CA . LEU A 1 82 ? -27.932 -12.447 46.047 1.00 80.50 82 LEU A CA 1
ATOM 607 C C . LEU A 1 82 ? -28.791 -11.171 46.043 1.00 80.50 82 LEU A C 1
ATOM 609 O O . LEU A 1 82 ? -29.724 -11.049 45.245 1.00 80.50 82 LEU A O 1
ATOM 613 N N . ALA A 1 83 ? -28.453 -10.215 46.908 1.00 87.38 83 ALA A N 1
ATOM 614 C CA . ALA A 1 83 ? -29.056 -8.886 46.930 1.00 87.38 83 ALA A CA 1
ATOM 615 C C . ALA A 1 83 ? -28.261 -7.914 46.043 1.00 87.38 83 ALA A C 1
ATOM 617 O O . ALA A 1 83 ? -27.038 -8.002 45.924 1.00 87.38 83 ALA A O 1
ATOM 618 N N . CYS A 1 84 ? -28.952 -6.970 45.406 1.00 90.50 84 CYS A N 1
ATOM 619 C CA . CYS A 1 84 ? -28.324 -5.969 44.552 1.00 90.50 84 CYS A CA 1
ATOM 620 C C . CYS A 1 84 ? -27.434 -5.010 45.358 1.00 90.50 84 CYS A C 1
ATOM 622 O O . CYS A 1 84 ? -27.905 -4.350 46.279 1.00 90.50 84 CYS A O 1
ATOM 624 N N . LYS A 1 85 ? -26.183 -4.811 44.924 1.00 89.88 85 LYS A N 1
ATOM 625 C CA . LYS A 1 85 ? -25.203 -3.909 45.564 1.00 89.88 85 LYS A CA 1
ATOM 626 C C . LYS A 1 85 ? -25.635 -2.432 45.621 1.00 89.88 85 LYS A C 1
ATOM 628 O O . LYS A 1 85 ? -25.103 -1.668 46.421 1.00 89.88 85 LYS A O 1
ATOM 633 N N . LEU A 1 86 ? -26.547 -2.012 44.740 1.00 90.12 86 LEU A N 1
ATOM 634 C CA . LEU A 1 86 ? -27.066 -0.638 44.699 1.00 90.12 86 LEU A CA 1
ATOM 635 C C . LEU A 1 86 ? -28.310 -0.465 45.582 1.00 90.12 86 LEU A C 1
ATOM 637 O O . LEU A 1 86 ? -28.250 0.270 46.561 1.00 90.12 86 LEU A O 1
ATOM 641 N N . CYS A 1 87 ? -29.410 -1.148 45.254 1.00 89.31 87 CYS A N 1
ATOM 642 C CA . CYS A 1 87 ? -30.722 -0.961 45.890 1.00 89.31 87 CYS A CA 1
ATOM 643 C C . CYS A 1 87 ? -31.165 -2.085 46.846 1.00 89.31 87 CYS A C 1
ATOM 645 O O . CYS A 1 87 ? -32.318 -2.101 47.268 1.00 89.31 87 CYS A O 1
ATOM 647 N N . GLY A 1 88 ? -30.325 -3.092 47.110 1.00 88.75 88 GLY A N 1
ATOM 648 C CA . GLY A 1 88 ? -30.655 -4.217 47.999 1.00 88.75 88 GLY A CA 1
ATOM 649 C C . GLY A 1 88 ? -31.686 -5.220 47.457 1.00 88.75 88 GLY A C 1
ATOM 650 O O . GLY A 1 88 ? -31.920 -6.248 48.081 1.00 88.75 88 GLY A O 1
ATOM 651 N N . SER A 1 89 ? -32.292 -4.977 46.289 1.00 89.81 89 SER A N 1
ATOM 652 C CA . SER A 1 89 ? -33.354 -5.839 45.745 1.00 89.81 89 SER A CA 1
ATOM 653 C C . SER A 1 89 ? -32.854 -7.214 45.280 1.00 89.81 89 SER A C 1
ATOM 655 O O . SER A 1 89 ? -31.728 -7.339 44.790 1.00 89.81 89 SER A O 1
ATOM 657 N N . LYS A 1 90 ? -33.728 -8.221 45.361 1.00 90.75 90 LYS A N 1
ATOM 658 C CA . LYS A 1 90 ? -33.545 -9.598 44.866 1.00 90.75 90 LYS A CA 1
ATOM 659 C C . LYS A 1 90 ? -34.545 -9.879 43.723 1.00 90.75 90 LYS A C 1
ATOM 661 O O . LYS A 1 90 ? -35.579 -9.224 43.683 1.00 90.75 90 LYS A O 1
ATOM 666 N N . PRO A 1 91 ? -34.289 -10.814 42.794 1.00 92.31 91 PRO A N 1
ATOM 667 C CA . PRO A 1 91 ? -33.043 -11.552 42.615 1.00 92.31 91 PRO A CA 1
ATOM 668 C C . PRO A 1 91 ? -31.949 -10.668 41.991 1.00 92.31 91 PRO A C 1
ATOM 670 O O . PRO A 1 91 ? -32.224 -9.807 41.151 1.00 92.31 91 PRO A O 1
ATOM 673 N N . ALA A 1 92 ? -30.694 -10.896 42.381 1.00 90.50 92 ALA A N 1
ATOM 674 C CA . ALA A 1 92 ? -29.521 -10.294 41.753 1.00 90.50 92 ALA A CA 1
ATOM 675 C C . ALA A 1 92 ? -28.560 -11.370 41.234 1.00 90.50 92 ALA A C 1
ATOM 677 O O . ALA A 1 92 ? -28.561 -12.505 41.704 1.00 90.50 92 ALA A O 1
ATOM 678 N N . ALA A 1 93 ? -27.717 -11.009 40.268 1.00 92.00 93 ALA A N 1
ATOM 679 C CA . ALA A 1 93 ? -26.685 -11.897 39.738 1.00 92.00 93 ALA A CA 1
ATOM 680 C C . ALA A 1 93 ? -25.327 -11.204 39.702 1.00 92.00 93 ALA A C 1
ATOM 682 O O . ALA A 1 93 ? -25.230 -10.035 39.325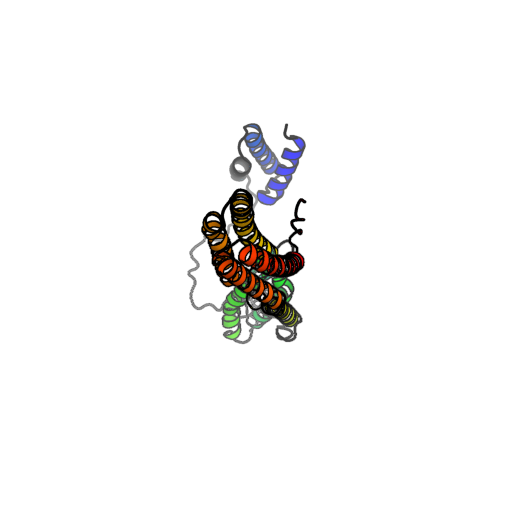 1.00 92.00 93 ALA A O 1
ATOM 683 N N . ASN A 1 94 ? -24.269 -11.946 40.041 1.00 92.50 94 ASN A N 1
ATOM 684 C CA . ASN A 1 94 ? -22.896 -11.479 39.887 1.00 92.50 94 ASN A CA 1
ATOM 685 C C . ASN A 1 94 ? -22.557 -11.315 38.404 1.00 92.50 94 ASN A C 1
ATOM 687 O O . ASN A 1 94 ? -22.533 -12.281 37.627 1.00 92.50 94 ASN A O 1
ATOM 691 N N . MET A 1 95 ? -22.269 -10.078 38.019 1.00 90.62 95 MET A N 1
ATOM 692 C CA . MET A 1 95 ? -21.880 -9.716 36.664 1.00 90.62 95 MET A CA 1
ATOM 693 C C . MET A 1 95 ? -20.772 -8.665 36.684 1.00 90.62 95 MET A C 1
ATOM 695 O O . MET A 1 95 ? -20.568 -7.949 37.668 1.00 90.62 95 MET A O 1
ATOM 699 N N . THR A 1 96 ? -20.058 -8.599 35.568 1.00 92.62 96 THR A N 1
ATOM 700 C CA . THR A 1 96 ? -19.041 -7.588 35.308 1.00 92.62 96 THR A CA 1
ATOM 701 C C . THR A 1 96 ? -19.482 -6.815 34.082 1.00 92.62 96 THR A C 1
ATOM 703 O O . THR A 1 96 ? -19.766 -7.423 33.053 1.00 92.62 96 THR A O 1
ATOM 706 N N . ILE A 1 97 ? -19.578 -5.496 34.214 1.00 93.06 97 ILE A N 1
ATOM 707 C CA . ILE A 1 97 ? -19.919 -4.593 33.120 1.00 93.06 97 ILE A CA 1
ATOM 708 C C . ILE A 1 97 ? -18.696 -3.730 32.843 1.00 93.06 97 ILE A C 1
ATOM 710 O O . ILE A 1 97 ? -18.136 -3.117 33.754 1.00 93.06 97 ILE A O 1
ATOM 714 N N . HIS A 1 98 ? -18.285 -3.705 31.587 1.00 92.50 98 HIS A N 1
ATOM 715 C CA . HIS A 1 98 ? -17.132 -2.973 31.100 1.00 92.50 98 HIS A CA 1
ATOM 716 C C . HIS A 1 98 ? -17.576 -1.713 30.354 1.00 92.50 98 HIS A C 1
ATOM 718 O O . HIS A 1 98 ? -18.588 -1.705 29.655 1.00 92.50 98 HIS A O 1
ATOM 724 N N . GLU A 1 99 ? -16.796 -0.652 30.475 1.00 93.06 99 GLU A N 1
ATOM 725 C CA . GLU A 1 99 ? -16.895 0.557 29.669 1.00 93.06 99 GLU A CA 1
ATOM 726 C C . GLU A 1 99 ? -15.512 0.889 29.143 1.00 93.06 99 GLU A C 1
ATOM 728 O O . GLU A 1 99 ? -14.540 0.933 29.902 1.00 93.06 99 GLU A O 1
ATOM 733 N N . HIS A 1 100 ? -15.451 1.135 27.842 1.00 90.56 100 HIS A N 1
ATOM 734 C CA . HIS A 1 100 ? -14.239 1.553 27.167 1.00 90.56 100 HIS A CA 1
ATOM 735 C C . HIS A 1 100 ? -14.432 2.955 26.613 1.00 90.56 100 HIS A C 1
ATOM 737 O O . HIS A 1 100 ? -15.237 3.159 25.711 1.00 90.56 100 HIS A O 1
ATOM 743 N N . ASN A 1 101 ? -13.694 3.923 27.149 1.00 87.44 101 ASN A N 1
ATOM 744 C CA . ASN A 1 101 ? -13.677 5.278 26.615 1.00 87.44 101 ASN A CA 1
ATOM 745 C C . ASN A 1 101 ? -12.371 5.499 25.862 1.00 87.44 101 ASN A C 1
ATOM 747 O O . ASN A 1 101 ? -11.322 5.718 26.477 1.00 87.44 101 ASN A O 1
ATOM 751 N N . GLY A 1 102 ? -12.454 5.460 24.535 1.00 78.94 102 GLY A N 1
ATOM 752 C CA . GLY A 1 102 ? -11.387 5.923 23.663 1.00 78.94 102 GLY A CA 1
ATOM 753 C C . GLY A 1 102 ? -11.337 7.448 23.683 1.00 78.94 102 GLY A C 1
ATOM 754 O O . GLY A 1 102 ? -12.311 8.130 23.380 1.00 78.94 102 GLY A O 1
ATOM 755 N N . ARG A 1 103 ? -10.203 8.023 24.060 1.00 77.75 103 ARG A N 1
ATOM 756 C CA . ARG A 1 103 ? -9.872 9.400 23.680 1.00 77.75 103 ARG A CA 1
ATOM 757 C C . ARG A 1 103 ? -8.708 9.329 22.707 1.00 77.75 103 ARG A C 1
ATOM 759 O O . ARG A 1 103 ? -8.009 8.321 22.653 1.00 77.75 103 ARG A O 1
ATOM 766 N N . LEU A 1 104 ? -8.512 10.401 21.945 1.00 73.06 104 LEU A N 1
ATOM 767 C CA . LEU A 1 104 ? -7.517 10.432 20.870 1.00 73.06 104 LEU A CA 1
ATOM 768 C C . LEU A 1 104 ? -6.106 10.041 21.361 1.00 73.06 104 LEU A C 1
ATOM 770 O O . LEU A 1 104 ? -5.377 9.359 20.654 1.00 73.06 104 LEU A O 1
ATOM 774 N N . VAL A 1 105 ? -5.751 10.448 22.589 1.00 72.88 105 VAL A N 1
ATOM 775 C CA . VAL A 1 105 ? -4.402 10.283 23.166 1.00 72.88 105 VAL A CA 1
ATOM 776 C C . VAL A 1 105 ? -4.342 9.246 24.297 1.00 72.88 105 VAL A C 1
ATOM 778 O O . VAL A 1 105 ? -3.297 8.647 24.528 1.00 72.88 105 VAL A O 1
ATOM 781 N N . TRP A 1 106 ? -5.438 8.997 25.016 1.00 77.88 106 TRP A N 1
ATOM 782 C CA . TRP A 1 106 ? -5.463 8.027 26.115 1.00 77.88 106 TRP A CA 1
ATOM 783 C C . TRP A 1 106 ? -6.784 7.275 26.177 1.00 77.88 106 TRP A C 1
ATOM 785 O O . TRP A 1 106 ? -7.811 7.731 25.683 1.00 77.88 106 TRP A O 1
ATOM 795 N N . MET A 1 107 ? -6.775 6.122 26.833 1.00 82.38 107 MET A N 1
ATOM 796 C CA . MET A 1 107 ? -7.955 5.281 26.992 1.00 82.38 107 MET A CA 1
ATOM 797 C C . MET A 1 107 ? -8.282 5.088 28.465 1.00 82.38 107 MET A C 1
ATOM 799 O O . MET A 1 107 ? -7.394 4.884 29.292 1.00 82.38 107 MET A O 1
ATOM 803 N N . VAL A 1 108 ? -9.569 5.153 28.794 1.00 85.25 108 VAL A N 1
ATOM 804 C CA . VAL A 1 108 ? -10.056 4.912 30.153 1.00 85.25 108 VAL A CA 1
ATOM 805 C C . VAL A 1 108 ? -10.981 3.710 30.130 1.00 85.25 108 VAL A C 1
ATOM 807 O O . VAL A 1 108 ? -12.092 3.779 29.604 1.00 85.25 108 VAL A O 1
ATOM 810 N N . HIS A 1 109 ? -10.530 2.628 30.757 1.00 87.69 109 HIS A N 1
ATOM 811 C CA . HIS A 1 109 ? -11.346 1.448 30.992 1.00 87.69 109 HIS A CA 1
ATOM 812 C C . HIS A 1 109 ? -11.987 1.553 32.370 1.00 87.69 109 HIS A C 1
ATOM 814 O O . HIS A 1 109 ? -11.300 1.716 33.379 1.00 87.69 109 HIS A O 1
ATOM 820 N N . LYS A 1 110 ? -13.308 1.431 32.431 1.00 88.50 110 LYS A N 1
ATOM 821 C CA . LYS A 1 110 ? -14.042 1.311 33.690 1.00 88.50 110 LYS A CA 1
ATOM 822 C C . LYS A 1 110 ? -14.657 -0.072 33.759 1.00 88.50 110 LYS A C 1
ATOM 824 O O . LYS A 1 110 ? -15.227 -0.560 32.791 1.00 88.50 110 LYS A O 1
ATOM 829 N N . THR A 1 111 ? -14.524 -0.719 34.910 1.00 90.25 111 THR A N 1
ATOM 830 C CA . THR A 1 111 ? -15.102 -2.044 35.136 1.00 90.25 111 THR A CA 1
ATOM 831 C C . THR A 1 111 ? -15.926 -2.021 36.410 1.00 90.25 111 THR A C 1
ATOM 833 O O . THR A 1 111 ? -15.393 -1.827 37.501 1.00 90.25 111 THR A O 1
ATOM 836 N N . THR A 1 112 ? -17.225 -2.259 36.274 1.00 90.94 112 THR A N 1
ATOM 837 C CA . THR A 1 112 ? -18.164 -2.300 37.391 1.00 90.94 112 THR A CA 1
ATOM 838 C C . THR A 1 112 ? -18.519 -3.751 37.701 1.00 90.94 112 THR A C 1
ATOM 840 O O . THR A 1 112 ? -19.125 -4.443 36.883 1.00 90.94 112 THR A O 1
ATOM 843 N N . ARG A 1 113 ? -18.128 -4.225 38.892 1.00 91.50 113 ARG A N 1
ATOM 844 C CA . ARG A 1 113 ? -18.349 -5.606 39.357 1.00 91.50 113 ARG A CA 1
ATOM 845 C C . ARG A 1 113 ? -19.317 -5.651 40.530 1.00 91.50 113 ARG A C 1
ATOM 847 O O . ARG A 1 113 ? -19.221 -4.840 41.461 1.00 91.50 113 ARG A O 1
ATOM 854 N N . GLY A 1 114 ? -20.198 -6.643 40.515 1.00 89.62 114 GLY A N 1
ATOM 855 C CA . GLY A 1 114 ? -21.009 -6.999 41.672 1.00 89.62 114 GLY A CA 1
ATOM 856 C C . GLY A 1 114 ? -22.326 -7.681 41.318 1.00 89.62 114 GLY A C 1
ATOM 857 O O . GLY A 1 114 ? -22.638 -7.869 40.137 1.00 89.62 114 GLY A O 1
ATOM 858 N N . PRO A 1 115 ? -23.103 -8.046 42.348 1.00 93.00 115 PRO A N 1
ATOM 859 C CA . PRO A 1 115 ? -24.465 -8.501 42.169 1.00 93.00 115 PRO A CA 1
ATOM 860 C C . PRO A 1 115 ? -25.367 -7.311 41.836 1.00 93.00 115 PRO A C 1
ATOM 862 O O . PRO A 1 115 ? -25.464 -6.354 42.610 1.00 93.00 115 PRO A O 1
ATOM 865 N N . PHE A 1 116 ? -26.050 -7.370 40.696 1.00 93.75 116 PHE A N 1
ATOM 866 C CA . PHE A 1 116 ? -27.051 -6.373 40.310 1.00 93.75 116 PHE A CA 1
ATOM 867 C C . PHE A 1 116 ? -28.399 -7.044 40.058 1.00 93.75 116 PHE A C 1
ATOM 869 O O . PHE A 1 116 ? -28.451 -8.128 39.473 1.00 93.75 116 PHE A O 1
ATOM 876 N N . CYS A 1 117 ? -29.484 -6.406 40.510 1.00 93.56 117 CYS A N 1
ATOM 877 C CA . CYS A 1 117 ? -30.834 -6.787 40.096 1.00 93.56 117 CYS A CA 1
ATOM 878 C C . CYS A 1 117 ? -31.063 -6.391 38.633 1.00 93.56 117 CYS A C 1
ATOM 880 O O . CYS A 1 117 ? -30.279 -5.630 38.054 1.00 93.56 117 CYS A O 1
ATOM 882 N N . ARG A 1 118 ? -32.156 -6.876 38.039 1.00 94.81 118 ARG A N 1
ATOM 883 C CA . ARG A 1 118 ? -32.476 -6.636 36.628 1.00 94.81 118 ARG A CA 1
ATOM 884 C C . ARG A 1 118 ? -32.442 -5.156 36.241 1.00 94.81 118 ARG A C 1
ATOM 886 O O . ARG A 1 118 ? -31.780 -4.800 35.268 1.00 94.81 118 ARG A O 1
ATOM 893 N N . ASP A 1 119 ? -33.119 -4.296 36.994 1.00 93.88 119 ASP A N 1
ATOM 894 C CA . ASP A 1 119 ? -33.328 -2.900 36.590 1.00 93.88 119 ASP A CA 1
ATOM 895 C C . ASP A 1 119 ? -32.051 -2.066 36.770 1.00 93.88 119 ASP A C 1
ATOM 897 O O . ASP A 1 119 ? -31.602 -1.406 35.829 1.00 93.88 119 ASP A O 1
ATOM 901 N N . CYS A 1 120 ? -31.377 -2.210 37.918 1.00 92.25 120 CYS A N 1
ATOM 902 C CA . CYS A 1 120 ? -30.063 -1.614 38.170 1.00 92.25 120 CYS A CA 1
ATOM 903 C C . CYS A 1 120 ? -29.006 -2.082 37.165 1.00 92.25 120 CYS A C 1
ATOM 905 O O . CYS A 1 120 ? -28.268 -1.261 36.621 1.00 92.25 120 CYS A O 1
ATOM 907 N N . GLY A 1 121 ? -28.951 -3.388 36.890 1.00 93.88 121 GLY A N 1
ATOM 908 C CA . GLY A 1 121 ? -28.040 -3.959 35.902 1.00 93.88 121 GLY A CA 1
ATOM 909 C C . GLY A 1 121 ? -28.325 -3.431 34.498 1.00 93.88 121 GLY A C 1
ATOM 910 O O . GLY A 1 121 ? -27.396 -3.059 33.786 1.00 93.88 121 GLY A O 1
ATOM 911 N N . THR A 1 122 ? -29.601 -3.312 34.114 1.00 94.62 122 THR A N 1
ATOM 912 C CA . THR A 1 122 ? -30.001 -2.762 32.808 1.00 94.62 122 THR A CA 1
ATOM 913 C C . THR A 1 122 ? -29.613 -1.292 32.670 1.00 94.62 122 THR A C 1
ATOM 915 O O . THR A 1 122 ? -29.068 -0.902 31.636 1.00 94.62 122 THR A O 1
ATOM 918 N N . ALA A 1 123 ? -29.876 -0.471 33.691 1.00 93.94 123 ALA A N 1
ATOM 919 C CA . ALA A 1 123 ? -29.520 0.946 33.690 1.00 93.94 123 ALA A CA 1
ATOM 920 C C . ALA A 1 123 ? -28.005 1.137 33.521 1.00 93.94 123 ALA A C 1
ATOM 922 O O . ALA A 1 123 ? -27.559 1.900 32.660 1.00 93.94 123 ALA A O 1
ATOM 923 N N . LEU A 1 124 ? -27.226 0.381 34.299 1.00 93.69 124 LEU A N 1
ATOM 924 C CA . LEU A 1 124 ? -25.770 0.422 34.304 1.00 93.69 124 LEU A CA 1
ATOM 925 C C . LEU A 1 124 ? -25.187 -0.069 32.970 1.00 93.69 124 LEU A C 1
ATOM 927 O O . LEU A 1 124 ? -24.364 0.619 32.368 1.00 93.69 124 LEU A O 1
ATOM 931 N N . LEU A 1 125 ? -25.675 -1.201 32.452 1.00 94.44 125 LEU A N 1
ATOM 932 C CA . LEU A 1 125 ? -25.261 -1.746 31.158 1.00 94.44 125 LEU A CA 1
ATOM 933 C C . LEU A 1 125 ? -25.529 -0.754 30.021 1.00 94.44 125 LEU A C 1
ATOM 935 O O . LEU A 1 125 ? -24.631 -0.476 29.231 1.00 94.44 125 LEU A O 1
ATOM 939 N N . ARG A 1 126 ? -26.736 -0.175 29.954 1.00 94.38 126 ARG A N 1
ATOM 940 C CA . ARG A 1 126 ? -27.095 0.802 28.912 1.00 94.38 126 ARG A CA 1
ATOM 941 C C . ARG A 1 126 ? -26.275 2.087 29.005 1.00 94.38 126 ARG A C 1
ATOM 943 O O . ARG A 1 126 ? -25.999 2.695 27.974 1.00 94.38 126 ARG A O 1
ATOM 950 N N . HIS A 1 127 ? -25.908 2.520 30.211 1.00 92.62 127 HIS A N 1
ATOM 951 C CA . HIS A 1 127 ? -25.030 3.673 30.404 1.00 92.62 127 HIS A CA 1
ATOM 952 C C . HIS A 1 127 ? -23.613 3.385 29.886 1.00 92.62 127 HIS A C 1
ATOM 954 O O . HIS A 1 127 ? -23.136 4.089 28.999 1.00 92.62 127 HIS A O 1
ATOM 960 N N . HIS A 1 128 ? -22.990 2.304 30.361 1.00 93.19 128 HIS A N 1
ATOM 961 C CA . HIS A 1 128 ? -21.640 1.905 29.956 1.00 93.19 128 HIS A CA 1
ATOM 962 C C . HIS A 1 128 ? -21.539 1.596 28.453 1.00 93.19 128 HIS A C 1
ATOM 964 O O . HIS A 1 128 ? -20.596 2.040 27.796 1.00 93.19 128 HIS A O 1
ATOM 970 N N . GLN A 1 129 ? -22.525 0.894 27.879 1.00 93.12 129 GLN A N 1
ATOM 971 C CA . GLN A 1 129 ? -22.577 0.621 26.438 1.00 93.12 129 GLN A CA 1
ATOM 972 C C . GLN A 1 129 ? -22.742 1.899 25.619 1.00 93.12 129 GLN A C 1
ATOM 974 O O . GLN A 1 129 ? -22.081 2.040 24.597 1.00 93.12 129 GLN A O 1
ATOM 979 N N . ASN A 1 130 ? -23.582 2.845 26.054 1.00 93.38 130 ASN A N 1
ATOM 980 C CA . ASN A 1 130 ? -23.726 4.112 25.343 1.00 93.38 130 ASN A CA 1
ATOM 981 C C . ASN A 1 130 ? -22.420 4.915 25.341 1.00 93.38 130 ASN A C 1
ATOM 983 O O . ASN A 1 130 ? -22.037 5.416 24.291 1.00 93.38 130 ASN A O 1
ATOM 987 N N . ASN A 1 131 ? -21.732 5.015 26.483 1.00 92.00 131 ASN A N 1
ATOM 988 C CA . ASN A 1 131 ? -20.447 5.716 26.553 1.00 92.00 131 ASN A CA 1
ATOM 989 C C . ASN A 1 131 ? -19.398 5.029 25.672 1.00 92.00 131 ASN A C 1
ATOM 991 O O . ASN A 1 131 ? -18.714 5.699 24.904 1.00 92.00 131 ASN A O 1
ATOM 995 N N . THR A 1 132 ? -19.354 3.693 25.703 1.00 92.88 132 THR A N 1
ATOM 996 C CA . THR A 1 132 ? -18.449 2.893 24.865 1.00 92.88 132 THR A CA 1
ATOM 997 C C . THR A 1 132 ? -18.716 3.099 23.377 1.00 92.88 132 THR A C 1
ATOM 999 O O . THR A 1 132 ? -17.790 3.327 22.611 1.00 92.88 132 THR A O 1
ATOM 1002 N N . LEU A 1 133 ? -19.982 3.088 22.955 1.00 93.31 133 LEU A N 1
ATOM 1003 C CA . LEU A 1 133 ? -20.356 3.332 21.561 1.00 93.31 133 LEU A CA 1
ATOM 1004 C C . LEU A 1 133 ? -20.148 4.787 21.130 1.00 93.31 133 LEU A C 1
ATOM 1006 O O . LEU A 1 133 ? -19.981 5.041 19.946 1.00 93.31 133 LEU A O 1
ATOM 1010 N N . PHE A 1 134 ? -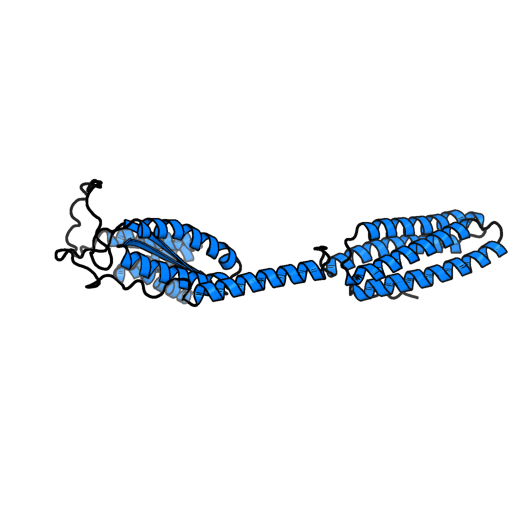20.157 5.736 22.064 1.00 91.44 134 PHE A N 1
ATOM 1011 C CA . PHE A 1 134 ? -19.928 7.142 21.754 1.00 91.44 134 PHE A CA 1
ATOM 1012 C C . PHE A 1 134 ? -18.434 7.468 21.660 1.00 91.44 134 PHE A C 1
ATOM 1014 O O . PHE A 1 134 ? -18.022 8.131 20.721 1.00 91.44 134 PHE A O 1
ATOM 1021 N N . GLN A 1 135 ? -17.625 7.014 22.624 1.00 90.44 135 GLN A N 1
ATOM 1022 C CA . GLN A 1 135 ? -16.220 7.423 22.771 1.00 90.44 135 GLN A CA 1
ATOM 1023 C C . GLN A 1 135 ? -15.223 6.354 22.310 1.00 90.44 135 GLN A C 1
ATOM 1025 O O . GLN A 1 135 ? -14.096 6.676 21.964 1.00 90.44 135 GLN A O 1
ATOM 1030 N N . GLY A 1 136 ? -15.600 5.078 22.268 1.00 89.06 136 GLY A N 1
ATOM 1031 C CA . GLY A 1 136 ? -14.680 3.970 21.996 1.00 89.06 136 GLY A CA 1
ATOM 1032 C C . GLY A 1 136 ? -13.940 4.036 20.651 1.00 89.06 136 GLY A C 1
ATOM 1033 O O . GLY A 1 136 ? -12.895 3.416 20.496 1.00 89.06 136 GLY A O 1
ATOM 1034 N N . TRP A 1 137 ? -14.418 4.816 19.684 1.00 89.44 137 TRP A N 1
ATOM 1035 C CA . TRP A 1 137 ? -13.927 4.760 18.303 1.00 89.44 137 TRP A CA 1
ATOM 1036 C C . TRP A 1 137 ? -12.798 5.736 17.967 1.00 89.44 137 TRP A C 1
ATOM 1038 O O . TRP A 1 137 ? -12.181 5.604 16.917 1.00 89.44 137 TRP A O 1
ATOM 1048 N N . PHE A 1 138 ? -12.514 6.716 18.828 1.00 84.56 138 PHE A N 1
ATOM 1049 C CA . PHE A 1 138 ? -11.649 7.848 18.464 1.00 84.56 138 PHE A CA 1
ATOM 1050 C C . PHE A 1 138 ? -10.138 7.584 18.560 1.00 84.56 138 PHE A C 1
ATOM 1052 O O . PHE A 1 138 ? -9.349 8.471 18.250 1.00 84.56 138 PHE A O 1
ATOM 1059 N N . GLY A 1 139 ? -9.713 6.400 19.000 1.00 82.81 139 GLY A N 1
ATOM 1060 C CA . GLY A 1 139 ? -8.297 6.017 19.052 1.00 82.81 139 GLY A CA 1
ATOM 1061 C C . GLY A 1 139 ? -8.025 4.785 18.194 1.00 82.81 139 GLY A C 1
ATOM 1062 O O . GLY A 1 139 ? -8.864 3.890 18.152 1.00 82.81 139 GLY A O 1
ATOM 1063 N N . ILE A 1 140 ? -6.838 4.693 17.582 1.00 81.12 140 ILE A N 1
ATOM 1064 C CA . ILE A 1 140 ? -6.453 3.584 16.681 1.00 81.12 140 ILE A CA 1
ATOM 1065 C C . ILE A 1 140 ? -6.643 2.220 17.360 1.00 81.12 140 ILE A C 1
ATOM 1067 O O . ILE A 1 140 ? -7.399 1.382 16.882 1.00 81.12 140 ILE A O 1
ATOM 1071 N N . PHE A 1 141 ? -6.034 2.011 18.531 1.00 83.06 141 PHE A N 1
ATOM 1072 C CA . PHE A 1 141 ? -6.223 0.772 19.298 1.00 83.06 141 PHE A CA 1
ATOM 1073 C C . PHE A 1 141 ? -7.643 0.642 19.861 1.00 83.06 141 PHE A C 1
ATOM 1075 O O . PHE A 1 141 ? -8.182 -0.456 19.982 1.00 83.06 141 PHE A O 1
ATOM 1082 N N . SER A 1 142 ? -8.278 1.771 20.182 1.00 85.06 142 SER A N 1
ATOM 1083 C CA . SER A 1 142 ? -9.629 1.790 20.746 1.00 85.06 142 SER A CA 1
ATOM 1084 C C . SER A 1 142 ? -10.686 1.329 19.739 1.00 85.06 142 SER A C 1
ATOM 1086 O O . SER A 1 142 ? -11.639 0.662 20.141 1.00 85.06 142 SER A O 1
ATOM 1088 N N . PHE A 1 143 ? -10.473 1.574 18.443 1.00 85.62 143 PHE A N 1
ATOM 1089 C CA . PHE A 1 143 ? -11.314 1.063 17.361 1.00 85.62 143 PHE A CA 1
ATOM 1090 C C . PHE A 1 143 ? -11.450 -0.468 17.418 1.00 85.62 143 PHE A C 1
ATOM 1092 O O . PHE A 1 143 ? -12.550 -0.992 17.265 1.00 85.62 143 PHE A O 1
ATOM 1099 N N . PHE A 1 144 ? -10.364 -1.181 17.739 1.00 88.38 144 PHE A N 1
ATOM 1100 C CA . PHE A 1 144 ? -10.359 -2.644 17.869 1.00 88.38 144 PHE A CA 1
ATOM 1101 C C . PHE A 1 144 ? -10.791 -3.142 19.258 1.00 88.38 144 PHE A C 1
ATOM 1103 O O . PHE A 1 144 ? -11.431 -4.185 19.375 1.00 88.38 144 PHE A O 1
ATOM 1110 N N . ILE A 1 145 ? -10.493 -2.401 20.328 1.00 88.88 145 ILE A N 1
ATOM 1111 C CA . ILE A 1 145 ? -10.869 -2.781 21.705 1.00 88.88 145 ILE A CA 1
ATOM 1112 C C . ILE A 1 145 ? -12.375 -2.610 21.956 1.00 88.88 145 ILE A C 1
ATOM 1114 O O . ILE A 1 145 ? -12.983 -3.367 22.719 1.00 88.88 145 ILE A O 1
ATOM 1118 N N . THR A 1 146 ? -13.002 -1.630 21.310 1.00 91.50 146 THR A N 1
ATOM 1119 C CA . THR A 1 146 ? -14.435 -1.338 21.446 1.00 91.50 146 THR A CA 1
ATOM 1120 C C . THR A 1 146 ? -15.328 -2.543 21.135 1.00 91.50 146 THR A C 1
ATOM 1122 O O . THR A 1 146 ? -16.105 -2.920 22.018 1.00 91.50 146 THR A O 1
ATOM 1125 N N . PRO A 1 147 ? -15.228 -3.216 19.968 1.00 89.62 147 PRO A N 1
ATOM 1126 C CA . PRO A 1 147 ? -16.041 -4.398 19.686 1.00 89.62 147 PRO A CA 1
ATOM 1127 C C . PRO A 1 147 ? -15.793 -5.531 20.689 1.00 89.62 147 PRO A C 1
ATOM 1129 O O . PRO A 1 147 ? -16.751 -6.165 21.130 1.00 89.62 147 PRO A O 1
ATOM 1132 N N . ILE A 1 148 ? -14.551 -5.731 21.143 1.00 91.62 148 ILE A N 1
ATOM 1133 C CA . ILE A 1 148 ? -14.225 -6.733 22.172 1.00 91.62 148 ILE A CA 1
ATOM 1134 C C . ILE A 1 148 ? -14.953 -6.410 23.484 1.00 91.62 148 ILE A C 1
ATOM 1136 O O . ILE A 1 148 ? -15.595 -7.273 24.080 1.00 91.62 148 ILE A O 1
ATOM 1140 N N . THR A 1 149 ? -14.926 -5.149 23.914 1.00 90.75 149 THR A N 1
ATOM 1141 C CA . THR A 1 149 ? -15.598 -4.703 25.143 1.00 90.75 149 THR A CA 1
ATOM 1142 C C . THR A 1 149 ? -17.118 -4.882 25.054 1.00 90.75 149 THR A C 1
ATOM 1144 O O . THR A 1 149 ? -17.759 -5.325 26.013 1.00 90.75 149 THR A O 1
ATOM 1147 N N . LEU A 1 150 ? -17.713 -4.586 23.894 1.00 91.94 150 LEU A N 1
ATOM 1148 C CA . LEU A 1 150 ? -19.139 -4.809 23.641 1.00 91.94 150 LEU A CA 1
ATOM 1149 C C . LEU A 1 150 ? -19.509 -6.299 23.714 1.00 91.94 150 LEU A C 1
ATOM 1151 O O . LEU A 1 150 ? -20.550 -6.632 24.285 1.00 91.94 150 LEU A O 1
ATOM 1155 N N . LEU A 1 151 ? -18.643 -7.188 23.215 1.00 92.62 151 LEU A N 1
ATOM 1156 C CA . LEU A 1 151 ? -18.820 -8.640 23.306 1.00 92.62 151 LEU A CA 1
ATOM 1157 C C . LEU A 1 151 ? -18.709 -9.155 24.747 1.00 92.62 151 LEU A C 1
ATOM 1159 O O . LEU A 1 151 ? -19.554 -9.941 25.173 1.00 92.62 151 LEU A O 1
ATOM 1163 N N . LEU A 1 152 ? -17.740 -8.679 25.536 1.00 91.12 152 LEU A N 1
ATOM 1164 C CA . LEU A 1 152 ? -17.614 -9.052 26.956 1.00 91.12 152 LEU A CA 1
ATOM 1165 C C . LEU A 1 152 ? -18.881 -8.697 27.754 1.00 91.12 152 LEU A C 1
ATOM 1167 O O . LEU A 1 152 ? -19.345 -9.469 28.600 1.00 91.12 152 LEU A O 1
ATOM 1171 N N . ASN A 1 153 ? -19.504 -7.566 27.422 1.00 93.88 153 ASN A N 1
ATOM 1172 C CA . ASN A 1 153 ? -20.761 -7.123 28.021 1.00 93.88 153 ASN A CA 1
ATOM 1173 C C . ASN A 1 153 ? -21.981 -7.983 27.648 1.00 93.88 153 ASN A C 1
ATOM 1175 O O . ASN A 1 153 ? -23.006 -7.913 28.335 1.00 93.88 153 ASN A O 1
ATOM 1179 N N . LEU A 1 154 ? -21.893 -8.839 26.622 1.00 92.81 154 LEU A N 1
ATOM 1180 C CA . LEU A 1 154 ? -22.981 -9.746 26.245 1.00 92.81 154 LEU A CA 1
ATOM 1181 C C . LEU A 1 154 ? -23.287 -10.761 27.356 1.00 92.81 154 LEU A C 1
ATOM 1183 O O . LEU A 1 154 ? -24.446 -11.117 27.568 1.00 92.81 154 LEU A O 1
ATOM 1187 N N . ASN A 1 155 ? -22.273 -11.190 28.114 1.00 91.12 155 ASN A N 1
ATOM 1188 C CA . ASN A 1 155 ? -22.469 -12.081 29.258 1.00 91.12 155 ASN A CA 1
ATOM 1189 C C . ASN A 1 155 ? -23.288 -11.403 30.371 1.00 91.12 155 ASN A C 1
ATOM 1191 O O . ASN A 1 155 ? -24.230 -11.990 30.905 1.00 91.12 155 ASN A O 1
ATOM 1195 N N . ALA A 1 156 ? -22.977 -10.141 30.686 1.00 91.50 156 ALA A N 1
ATOM 1196 C CA . ALA A 1 156 ? -23.759 -9.358 31.640 1.00 91.50 156 ALA A CA 1
ATOM 1197 C C . ALA A 1 156 ? -25.201 -9.164 31.150 1.00 91.50 156 ALA A C 1
ATOM 1199 O O . ALA A 1 156 ? -26.140 -9.365 31.917 1.00 91.50 156 ALA A O 1
ATOM 1200 N N . TRP A 1 157 ? -25.388 -8.868 29.860 1.00 94.44 157 TRP A N 1
ATOM 1201 C CA . TRP A 1 157 ? -26.714 -8.743 29.254 1.00 94.44 157 TRP A CA 1
ATOM 1202 C C . TRP A 1 157 ? -27.553 -10.022 29.377 1.00 94.44 157 TRP A C 1
ATOM 1204 O O . TRP A 1 157 ? -28.711 -9.954 29.791 1.00 94.44 157 TRP A O 1
ATOM 1214 N N . ARG A 1 158 ? -26.970 -11.195 29.084 1.00 94.06 158 ARG A N 1
ATOM 1215 C CA . ARG A 1 158 ? -27.654 -12.493 29.233 1.00 94.06 158 ARG A CA 1
ATOM 1216 C C . ARG A 1 158 ? -28.096 -12.733 30.676 1.00 94.06 158 ARG A C 1
ATOM 1218 O O . ARG A 1 158 ? -29.247 -13.095 30.903 1.00 94.06 158 ARG A O 1
ATOM 1225 N N . LYS A 1 159 ? -27.213 -12.470 31.647 1.00 91.56 159 LYS A N 1
ATOM 1226 C CA . LYS A 1 159 ? -27.527 -12.591 33.080 1.00 91.56 159 LYS A CA 1
ATOM 1227 C C . LYS A 1 159 ? -28.653 -11.649 33.501 1.00 91.56 159 LYS A C 1
ATOM 1229 O O . LYS A 1 159 ? -29.570 -12.085 34.180 1.00 91.56 159 LYS A O 1
ATOM 1234 N N . ILE A 1 160 ? -28.619 -10.389 33.064 1.00 93.44 160 ILE A N 1
ATOM 1235 C CA . ILE A 1 160 ? -29.678 -9.406 33.345 1.00 93.44 160 ILE A CA 1
ATOM 1236 C C . ILE A 1 160 ? -31.022 -9.873 32.780 1.00 93.44 160 ILE A C 1
ATOM 1238 O O . ILE A 1 160 ? -32.032 -9.801 33.476 1.00 93.44 160 ILE A O 1
ATOM 1242 N N . LYS A 1 161 ? -31.039 -10.373 31.538 1.00 93.38 161 LYS A N 1
ATOM 1243 C CA . LYS A 1 161 ? -32.262 -10.840 30.868 1.00 93.38 161 LYS A CA 1
ATOM 1244 C C . LYS A 1 161 ? -32.884 -12.061 31.556 1.00 93.38 161 LYS A C 1
ATOM 1246 O O . LYS A 1 161 ? -34.097 -12.220 31.501 1.00 93.38 161 LYS A O 1
ATOM 1251 N N . ALA A 1 162 ? -32.070 -12.895 32.202 1.00 92.88 162 ALA A N 1
ATOM 1252 C CA . ALA A 1 162 ? -32.530 -14.067 32.943 1.00 92.88 162 ALA A CA 1
ATOM 1253 C C . ALA A 1 162 ? -33.134 -13.735 34.325 1.00 92.88 162 ALA A C 1
ATOM 1255 O O . ALA A 1 162 ? -33.754 -14.601 34.937 1.00 92.88 162 ALA A O 1
ATOM 1256 N N . LEU A 1 163 ? -32.961 -12.511 34.840 1.00 92.19 163 LEU A N 1
ATOM 1257 C CA . LEU A 1 163 ? -33.472 -12.130 36.158 1.00 92.19 163 LEU A CA 1
ATOM 1258 C C . LEU A 1 163 ? -34.971 -11.787 36.127 1.00 92.19 163 LEU A C 1
ATOM 1260 O O . LEU A 1 163 ? -35.466 -11.097 35.233 1.00 92.19 163 LEU A O 1
ATOM 1264 N N . GLY A 1 164 ? -35.684 -12.214 37.171 1.00 89.56 164 GLY A N 1
ATOM 1265 C CA . GLY A 1 164 ? -37.048 -11.770 37.461 1.00 89.56 164 GLY A CA 1
ATOM 1266 C C . GLY A 1 164 ? -37.129 -10.290 37.882 1.00 89.56 164 GLY A C 1
ATOM 1267 O O . GLY A 1 164 ? -36.104 -9.607 37.984 1.00 89.56 164 GLY A O 1
ATOM 1268 N N . PRO A 1 165 ? -38.347 -9.757 38.098 1.00 90.19 165 PRO A N 1
ATOM 1269 C CA . PRO A 1 165 ? -38.538 -8.384 38.566 1.00 90.19 165 PRO A CA 1
ATOM 1270 C C . PRO A 1 165 ? -37.898 -8.137 39.936 1.00 90.19 165 PRO A C 1
ATOM 1272 O O . PRO A 1 165 ? -37.910 -9.040 40.773 1.00 90.19 165 PRO A O 1
ATOM 1275 N N . PRO A 1 166 ? -37.332 -6.936 40.178 1.00 89.38 166 PRO A N 1
ATOM 1276 C CA . PRO A 1 166 ? -36.702 -6.630 41.453 1.00 89.38 166 PRO A CA 1
ATOM 1277 C C . PRO A 1 166 ? -37.751 -6.523 42.563 1.00 89.38 166 PRO A C 1
ATOM 1279 O O . PRO A 1 166 ? -38.673 -5.716 42.496 1.00 89.38 166 PRO A O 1
ATOM 1282 N N . GLN A 1 167 ? -37.563 -7.313 43.612 1.00 88.25 167 GLN A N 1
ATOM 1283 C CA . GLN A 1 167 ? -38.315 -7.276 44.858 1.00 88.25 167 GLN A CA 1
ATOM 1284 C C . GLN A 1 167 ? -37.422 -6.673 45.943 1.00 88.25 167 GLN A C 1
ATOM 1286 O O . GLN A 1 167 ? -36.294 -7.127 46.165 1.00 88.25 167 GLN A O 1
ATOM 1291 N N . LYS A 1 168 ? -37.896 -5.601 46.583 1.00 80.44 168 LYS A N 1
ATOM 1292 C CA . LYS A 1 168 ? -37.154 -4.920 47.645 1.00 80.44 168 LYS A CA 1
ATOM 1293 C C . LYS A 1 168 ? -37.258 -5.725 48.936 1.00 80.44 168 LYS A C 1
ATOM 1295 O O . LYS A 1 168 ? -38.356 -6.050 49.371 1.00 80.44 168 LYS A O 1
ATOM 1300 N N . ASP A 1 169 ? -36.112 -5.998 49.544 1.00 73.88 169 ASP A N 1
ATOM 1301 C CA . ASP A 1 169 ? -36.027 -6.575 50.880 1.00 73.88 169 ASP A CA 1
ATOM 1302 C C . ASP A 1 169 ? -35.887 -5.417 51.887 1.00 73.88 169 ASP A C 1
ATOM 1304 O O . ASP A 1 169 ? -34.879 -4.704 51.837 1.00 73.88 169 ASP A O 1
ATOM 1308 N N . PRO A 1 170 ? -36.892 -5.149 52.742 1.00 68.94 170 PRO A N 1
ATOM 1309 C CA . PRO A 1 170 ? -36.853 -4.032 53.686 1.00 68.94 170 PRO A CA 1
ATOM 1310 C C . PRO A 1 170 ? -35.766 -4.187 54.759 1.00 68.94 170 PRO A C 1
ATOM 1312 O O . PRO A 1 170 ? -35.398 -3.195 55.378 1.00 68.94 170 PRO A O 1
ATOM 1315 N N . ASN A 1 171 ? -35.220 -5.393 54.944 1.00 70.88 171 ASN A N 1
ATOM 1316 C CA . ASN A 1 171 ? -34.202 -5.683 55.954 1.00 70.88 171 ASN A CA 1
ATOM 1317 C C . ASN A 1 171 ? -32.763 -5.536 55.427 1.00 70.88 171 ASN A C 1
ATOM 1319 O O . ASN A 1 171 ? -31.811 -5.817 56.153 1.00 70.88 171 ASN A O 1
ATOM 1323 N N . VAL A 1 172 ? -32.582 -5.131 54.164 1.00 74.44 172 VAL A N 1
ATOM 1324 C CA . VAL A 1 172 ? -31.261 -4.957 53.545 1.00 74.44 172 VAL A CA 1
ATOM 1325 C C . VAL A 1 172 ? -30.941 -3.473 53.410 1.00 74.44 172 VAL A C 1
ATOM 1327 O O . VAL A 1 172 ? -31.568 -2.747 52.634 1.00 74.44 172 VAL A O 1
ATOM 1330 N N . GLU A 1 173 ? -29.912 -3.031 54.129 1.00 72.44 173 GLU A N 1
ATOM 1331 C CA . GLU A 1 173 ? -29.361 -1.689 53.976 1.00 72.44 173 GLU A CA 1
ATOM 1332 C C . GLU A 1 173 ? -28.775 -1.521 52.565 1.00 72.44 173 GLU A C 1
ATOM 1334 O O . GLU A 1 173 ? -28.049 -2.378 52.051 1.00 72.44 173 GLU A O 1
ATOM 1339 N N . SER A 1 174 ? -29.143 -0.434 51.887 1.00 77.94 174 SER A N 1
ATOM 1340 C CA . SER A 1 174 ? -28.803 -0.214 50.481 1.00 77.94 174 SER A CA 1
ATOM 1341 C C . SER A 1 174 ? -28.396 1.230 50.220 1.00 77.94 174 SER A C 1
ATOM 1343 O O . SER A 1 174 ? -28.813 2.148 50.919 1.00 77.94 174 SER A O 1
ATOM 1345 N N . LYS A 1 175 ? -27.562 1.437 49.194 1.00 80.81 175 LYS A N 1
ATOM 1346 C CA . LYS A 1 175 ? -27.033 2.765 48.844 1.00 80.81 175 LYS A CA 1
ATOM 1347 C C . LYS A 1 175 ? -28.096 3.696 48.272 1.00 80.81 175 LYS A C 1
ATOM 1349 O O . LYS A 1 175 ? -27.950 4.910 48.361 1.00 80.81 175 LYS A O 1
ATOM 1354 N N . ILE A 1 176 ? -29.111 3.130 47.621 1.00 84.75 176 ILE A N 1
ATOM 1355 C CA . ILE A 1 176 ? -30.228 3.871 47.036 1.00 84.75 176 ILE A CA 1
ATOM 1356 C C . ILE A 1 176 ? -31.558 3.226 47.443 1.00 84.75 176 ILE A C 1
ATOM 1358 O O . ILE A 1 176 ? -31.657 1.999 47.465 1.00 84.75 176 ILE A O 1
ATOM 1362 N N . PRO A 1 177 ? -32.603 4.024 47.716 1.00 78.56 177 PRO A N 1
ATOM 1363 C CA . PRO A 1 177 ? -33.847 3.524 48.300 1.00 78.56 177 PRO A CA 1
ATOM 1364 C C . PRO A 1 177 ? -34.725 2.725 47.322 1.00 78.56 177 PRO A C 1
ATOM 1366 O O . PRO A 1 177 ? -35.642 2.032 47.768 1.00 78.56 177 PRO A O 1
ATOM 1369 N N . ALA A 1 178 ? -34.473 2.807 46.012 1.00 83.75 178 ALA A N 1
ATOM 1370 C CA . ALA A 1 178 ? -35.233 2.125 44.965 1.00 83.75 178 ALA A CA 1
ATOM 1371 C C . ALA A 1 178 ? -34.316 1.665 43.811 1.00 83.75 178 ALA A C 1
ATOM 1373 O O . ALA A 1 178 ? -33.228 2.225 43.643 1.00 83.75 178 ALA A O 1
ATOM 1374 N N . PRO A 1 179 ? -34.719 0.655 43.011 1.00 86.06 179 PRO A N 1
ATOM 1375 C CA . PRO A 1 179 ? -33.996 0.276 41.798 1.00 86.06 179 PRO A CA 1
ATOM 1376 C C . PRO A 1 179 ? -33.833 1.452 40.826 1.00 86.06 179 PRO A C 1
ATOM 1378 O O . PRO A 1 179 ? -34.731 2.279 40.679 1.00 86.06 179 PRO A O 1
ATOM 1381 N N . LEU A 1 180 ? -32.692 1.511 40.133 1.00 87.81 180 LEU A N 1
ATOM 1382 C CA . LEU A 1 180 ? -32.463 2.508 39.086 1.00 87.81 180 LEU A CA 1
ATOM 1383 C C . LEU A 1 180 ? -33.440 2.302 37.929 1.00 87.81 180 LEU A C 1
ATOM 1385 O O . LEU A 1 180 ? -33.602 1.183 37.443 1.00 87.81 180 LEU A O 1
ATOM 1389 N N . THR A 1 181 ? -33.989 3.398 37.413 1.00 89.50 181 THR A N 1
ATOM 1390 C CA . THR A 1 181 ? -34.792 3.369 36.191 1.00 89.50 181 THR A CA 1
ATOM 1391 C C . THR A 1 181 ? -33.905 2.988 34.996 1.00 89.50 181 THR A C 1
ATOM 1393 O O . THR A 1 181 ? -32.951 3.711 34.694 1.00 89.50 181 THR A O 1
ATOM 1396 N N . PRO A 1 182 ? -34.218 1.914 34.242 1.00 87.81 182 PRO A N 1
ATOM 1397 C CA . PRO A 1 182 ? -33.445 1.498 33.063 1.00 87.81 182 PRO A CA 1
ATOM 1398 C C . PRO A 1 182 ? -33.332 2.558 31.953 1.00 87.81 182 PRO A C 1
ATOM 1400 O O . PRO A 1 182 ? -32.495 2.443 31.048 1.00 87.81 182 PRO A O 1
ATOM 1403 N N . GLY A 1 183 ? -34.195 3.575 31.998 1.00 90.31 183 GLY A N 1
ATOM 1404 C CA . GLY A 1 183 ? -34.244 4.684 31.055 1.00 90.31 183 GLY A CA 1
ATOM 1405 C C . GLY A 1 183 ? -34.515 4.235 29.618 1.00 90.31 183 GLY A C 1
ATOM 1406 O O . GLY A 1 183 ? -35.023 3.140 29.365 1.00 90.31 183 GLY A O 1
ATOM 1407 N N . LYS A 1 184 ? -34.134 5.089 28.661 1.00 90.19 184 LYS A N 1
ATOM 1408 C CA . LYS A 1 184 ? -34.315 4.828 27.225 1.00 90.19 184 LYS A CA 1
ATOM 1409 C C . LYS A 1 184 ? -33.546 3.571 26.771 1.00 90.19 184 LYS A C 1
ATOM 1411 O O . LYS A 1 184 ? -32.419 3.361 27.255 1.00 90.19 184 LYS A O 1
ATOM 1416 N N . PRO A 1 185 ? -34.110 2.769 25.841 1.00 91.62 185 PRO A N 1
ATOM 1417 C CA . PRO A 1 185 ? -33.399 1.684 25.161 1.00 91.62 185 PRO A CA 1
ATOM 1418 C C . PRO A 1 185 ? -32.086 2.160 24.534 1.00 91.62 185 PRO A C 1
ATOM 1420 O O . PRO A 1 185 ? -31.945 3.340 24.223 1.00 91.62 185 PRO A O 1
ATOM 1423 N N . LEU A 1 186 ? -31.130 1.246 24.334 1.00 89.50 186 LEU A N 1
ATOM 1424 C CA . LEU A 1 186 ? -29.790 1.595 23.846 1.00 89.50 186 LEU A CA 1
ATOM 1425 C C . LEU A 1 186 ? -29.827 2.299 22.480 1.00 89.50 186 LEU A C 1
ATOM 1427 O O . LEU A 1 186 ? -29.172 3.321 22.325 1.00 89.50 186 LEU A O 1
ATOM 1431 N N . LEU A 1 187 ? -30.637 1.807 21.537 1.00 91.75 187 LEU A N 1
ATOM 1432 C CA . LEU A 1 187 ? -30.761 2.368 20.181 1.00 91.75 187 LEU A CA 1
ATOM 1433 C C . LEU A 1 187 ? -31.396 3.764 20.138 1.00 91.75 187 LEU A C 1
ATOM 1435 O O . LEU A 1 187 ? -31.290 4.460 19.139 1.00 91.75 187 LEU A O 1
ATOM 1439 N N . SER A 1 188 ? -32.044 4.206 21.215 1.00 93.00 188 SER A N 1
ATOM 1440 C CA . SER A 1 188 ? -32.601 5.561 21.319 1.00 93.00 188 SER A CA 1
ATOM 1441 C C . SER A 1 188 ? -31.618 6.552 21.954 1.00 93.00 188 SER A C 1
ATOM 1443 O O . SER A 1 188 ? -32.005 7.664 22.313 1.00 93.00 188 SER A O 1
ATOM 1445 N N . ARG A 1 189 ? -30.366 6.137 22.174 1.00 92.94 189 ARG A N 1
ATOM 1446 C CA . ARG A 1 189 ? -29.287 6.960 22.731 1.00 92.94 189 ARG A CA 1
ATOM 1447 C C . ARG A 1 189 ? -28.300 7.339 21.619 1.00 92.94 189 ARG A C 1
ATOM 1449 O O . ARG A 1 189 ? -28.233 6.627 20.624 1.00 92.94 189 ARG A O 1
ATOM 1456 N N . PRO A 1 190 ? -27.520 8.423 21.769 1.00 92.19 190 PRO A N 1
ATOM 1457 C CA . PRO A 1 190 ? -26.631 8.898 20.706 1.00 92.19 190 PRO A CA 1
ATOM 1458 C C . PRO A 1 190 ? -25.465 7.948 20.384 1.00 92.19 190 PRO A C 1
ATOM 1460 O O . PRO A 1 190 ? -24.998 7.943 19.250 1.00 92.19 190 PRO A O 1
ATOM 1463 N N . GLY A 1 191 ? -25.002 7.132 21.341 1.00 92.25 191 GLY A N 1
ATOM 1464 C CA . GLY A 1 191 ? -23.821 6.274 21.177 1.00 92.25 191 GLY A CA 1
ATOM 1465 C C . GLY A 1 191 ? -23.856 5.377 19.932 1.00 92.25 191 GLY A C 1
ATOM 1466 O O . GLY A 1 191 ? -22.948 5.479 19.114 1.00 92.25 191 GLY A O 1
ATOM 1467 N N . PRO A 1 192 ? -24.884 4.528 19.737 1.00 92.88 192 PRO A N 1
ATOM 1468 C CA . PRO A 1 192 ? -25.010 3.700 18.535 1.00 92.88 192 PRO A CA 1
ATOM 1469 C C . PRO A 1 192 ? -24.947 4.466 17.207 1.00 92.88 192 PRO A C 1
ATOM 1471 O O . PRO A 1 192 ? -24.381 3.951 16.249 1.00 92.88 192 PRO A O 1
ATOM 1474 N N . TYR A 1 193 ? -25.496 5.683 17.140 1.00 94.81 193 TYR A N 1
ATOM 1475 C CA . TYR A 1 193 ? -25.459 6.488 15.914 1.00 94.81 193 TYR A CA 1
ATOM 1476 C C . TYR A 1 193 ? -24.050 7.003 15.630 1.00 94.81 193 TYR A C 1
ATOM 1478 O O . TYR A 1 193 ? -23.591 6.904 14.498 1.00 94.81 193 TYR A O 1
ATOM 1486 N N . VAL A 1 194 ? -23.334 7.479 16.655 1.00 93.31 194 VAL A N 1
ATOM 1487 C CA . VAL A 1 194 ? -21.921 7.871 16.517 1.00 93.31 194 VAL A CA 1
ATOM 1488 C C . VAL A 1 194 ? -21.073 6.681 16.075 1.00 93.31 194 VAL A C 1
ATOM 1490 O O . VAL A 1 194 ? -20.312 6.804 15.121 1.00 93.31 194 VAL A O 1
ATOM 1493 N N . ALA A 1 195 ? -21.260 5.514 16.699 1.00 92.00 195 ALA A N 1
ATOM 1494 C CA . ALA A 1 195 ? -20.602 4.278 16.285 1.00 92.00 195 ALA A CA 1
ATOM 1495 C C . ALA A 1 195 ? -20.866 3.952 14.807 1.00 92.00 195 ALA A C 1
ATOM 1497 O O . ALA A 1 195 ? -19.930 3.694 14.055 1.00 92.00 195 ALA A O 1
ATOM 1498 N N . GLY A 1 196 ? -22.134 4.005 14.384 1.00 92.94 196 GLY A N 1
ATOM 1499 C CA . GLY A 1 196 ? -22.533 3.748 13.002 1.00 92.94 196 GLY A CA 1
ATOM 1500 C C . GLY A 1 196 ? -21.887 4.715 12.011 1.00 92.94 196 GLY A C 1
ATOM 1501 O O . GLY A 1 196 ? -21.346 4.270 11.004 1.00 92.94 196 GLY A O 1
ATOM 1502 N N . VAL A 1 197 ? -21.876 6.016 12.319 1.00 94.50 197 VAL A N 1
ATOM 1503 C CA . VAL A 1 197 ? -21.243 7.045 11.477 1.00 94.50 197 VAL A CA 1
ATOM 1504 C C . VAL A 1 197 ? -19.737 6.822 11.361 1.00 94.50 197 VAL A C 1
ATOM 1506 O O . VAL A 1 197 ? -19.210 6.865 10.254 1.00 94.50 197 VAL A O 1
ATOM 1509 N N . VAL A 1 198 ? -19.040 6.548 12.468 1.00 91.31 198 VAL A N 1
ATOM 1510 C CA . VAL A 1 198 ? -17.586 6.325 12.436 1.00 91.31 198 VAL A CA 1
ATOM 1511 C C . VAL A 1 198 ? -17.242 5.072 11.633 1.00 91.31 198 VAL A C 1
ATOM 1513 O O . VAL A 1 198 ? -16.370 5.122 10.771 1.00 91.31 198 VAL A O 1
ATOM 1516 N N . VAL A 1 199 ? -17.951 3.964 11.861 1.00 90.81 199 VAL A N 1
ATOM 1517 C CA . VAL A 1 199 ? -17.739 2.723 11.101 1.00 90.81 199 VAL A CA 1
ATOM 1518 C C . VAL A 1 199 ? -18.031 2.938 9.613 1.00 90.81 199 VAL A C 1
ATOM 1520 O O . VAL A 1 199 ? -17.224 2.538 8.778 1.00 90.81 199 VAL A O 1
ATOM 1523 N N . ALA A 1 200 ? -19.126 3.621 9.269 1.00 93.44 200 ALA A N 1
ATOM 1524 C CA . ALA A 1 200 ? -19.459 3.939 7.883 1.00 93.44 200 ALA A CA 1
ATOM 1525 C C . ALA A 1 200 ? -18.400 4.833 7.220 1.00 93.44 200 ALA A C 1
ATOM 1527 O O . ALA A 1 200 ? -18.017 4.573 6.084 1.00 93.44 200 ALA A O 1
ATOM 1528 N N . ALA A 1 201 ? -17.882 5.842 7.928 1.00 92.56 201 ALA A N 1
ATOM 1529 C CA . ALA A 1 201 ? -16.830 6.720 7.423 1.00 92.56 201 ALA A CA 1
ATOM 1530 C C . ALA A 1 201 ? -15.514 5.967 7.172 1.00 92.56 201 ALA A C 1
ATOM 1532 O O . ALA A 1 201 ? -14.877 6.179 6.143 1.00 92.56 201 ALA A O 1
ATOM 1533 N N . VAL A 1 202 ? -15.127 5.054 8.071 1.00 89.75 202 VAL A N 1
ATOM 1534 C CA . VAL A 1 202 ? -13.940 4.202 7.886 1.00 89.75 202 VAL A CA 1
ATOM 1535 C C . VAL A 1 202 ? -14.117 3.282 6.680 1.00 89.75 202 VAL A C 1
ATOM 1537 O O . VAL A 1 202 ? -13.216 3.195 5.850 1.00 89.75 202 VAL A O 1
ATOM 1540 N N . ILE A 1 203 ? -15.280 2.639 6.543 1.00 90.12 203 ILE A N 1
ATOM 1541 C CA . ILE A 1 203 ? -15.579 1.787 5.385 1.00 90.12 203 ILE A CA 1
ATOM 1542 C C . ILE A 1 203 ? -15.532 2.610 4.094 1.00 90.12 203 ILE A C 1
ATOM 1544 O O . ILE A 1 203 ? -14.864 2.204 3.152 1.00 90.12 203 ILE A O 1
ATOM 1548 N N . ALA A 1 204 ? -16.177 3.778 4.057 1.00 90.56 204 ALA A N 1
ATOM 1549 C CA . ALA A 1 204 ? -16.167 4.652 2.888 1.00 90.56 204 ALA A CA 1
ATOM 1550 C C . ALA A 1 204 ? -14.744 5.093 2.516 1.00 90.56 204 ALA A C 1
ATOM 1552 O O . ALA A 1 204 ? -14.376 5.027 1.348 1.00 90.56 204 ALA A O 1
ATOM 1553 N N . PHE A 1 205 ? -13.922 5.477 3.498 1.00 87.88 205 PHE A N 1
ATOM 1554 C CA . PHE A 1 205 ? -12.523 5.831 3.264 1.00 87.88 205 PHE A CA 1
ATOM 1555 C C . PHE A 1 205 ? -11.733 4.665 2.660 1.00 87.88 205 PHE A C 1
ATOM 1557 O O . PHE A 1 205 ? -11.037 4.853 1.665 1.00 87.88 205 PHE A O 1
ATOM 1564 N N . VAL A 1 206 ? -11.862 3.460 3.225 1.00 84.75 206 VAL A N 1
ATOM 1565 C CA . VAL A 1 206 ? -11.191 2.261 2.701 1.00 84.75 206 VAL A CA 1
ATOM 1566 C C . VAL A 1 206 ? -11.664 1.958 1.281 1.00 84.75 206 VAL A C 1
ATOM 1568 O O . VAL A 1 206 ? -10.831 1.742 0.409 1.00 84.75 206 VAL A O 1
ATOM 1571 N N . VAL A 1 207 ? -12.973 2.013 1.021 1.00 84.12 207 VAL A N 1
ATOM 1572 C CA . VAL A 1 207 ? -13.545 1.754 -0.308 1.00 84.12 207 VAL A CA 1
ATOM 1573 C C . VAL A 1 207 ? -13.042 2.765 -1.339 1.00 84.12 207 VAL A C 1
ATOM 1575 O O . VAL A 1 207 ? -12.546 2.355 -2.384 1.00 84.12 207 VAL A O 1
ATOM 1578 N N . VAL A 1 208 ? -13.091 4.067 -1.043 1.00 81.19 208 VAL A N 1
ATOM 1579 C CA . VAL A 1 208 ? -12.571 5.112 -1.945 1.00 81.19 208 VAL A CA 1
ATOM 1580 C C . VAL A 1 208 ? -11.100 4.860 -2.261 1.00 81.19 208 VAL A C 1
ATOM 1582 O O . VAL A 1 208 ? -10.719 4.847 -3.426 1.00 81.19 208 VAL A O 1
ATOM 1585 N N . LYS A 1 209 ? -10.285 4.547 -1.247 1.00 76.38 209 LYS A N 1
ATOM 1586 C CA . LYS A 1 209 ? -8.871 4.221 -1.460 1.00 76.38 209 LYS A CA 1
ATOM 1587 C C . LYS A 1 209 ? -8.673 2.984 -2.327 1.00 76.38 209 LYS A C 1
ATOM 1589 O O . LYS A 1 209 ? -7.802 3.001 -3.182 1.00 76.38 209 LYS A O 1
ATOM 1594 N N . THR A 1 210 ? -9.474 1.937 -2.147 1.00 73.25 210 THR A N 1
ATOM 1595 C CA . THR A 1 210 ? -9.373 0.737 -2.991 1.00 73.25 210 THR A CA 1
ATOM 1596 C C . THR A 1 210 ? -9.782 0.992 -4.442 1.00 73.25 210 THR A C 1
ATOM 1598 O O . THR A 1 210 ? -9.167 0.418 -5.339 1.00 73.25 210 THR A O 1
ATOM 1601 N N . VAL A 1 211 ? -10.775 1.860 -4.672 1.00 71.69 211 VAL A N 1
ATOM 1602 C CA . VAL A 1 211 ? -11.253 2.229 -6.012 1.00 71.69 211 VAL A CA 1
ATOM 1603 C C . VAL A 1 211 ? -10.238 3.120 -6.725 1.00 71.69 211 VAL A C 1
ATOM 1605 O O . VAL A 1 211 ? -9.849 2.796 -7.838 1.00 71.69 211 VAL A O 1
ATOM 1608 N N . ASP A 1 212 ? -9.733 4.171 -6.072 1.00 65.81 212 ASP A N 1
ATOM 1609 C CA . ASP A 1 212 ? -8.714 5.067 -6.651 1.00 65.81 212 ASP A CA 1
ATOM 1610 C C . ASP A 1 212 ? -7.418 4.323 -7.017 1.00 65.81 212 ASP A C 1
ATOM 1612 O O . ASP A 1 212 ? -6.690 4.703 -7.934 1.00 65.81 212 ASP A O 1
ATOM 1616 N N . SER A 1 213 ? -7.120 3.258 -6.275 1.00 64.69 213 SER A N 1
ATOM 1617 C CA . SER A 1 213 ? -5.975 2.384 -6.498 1.00 64.69 213 SER A CA 1
ATOM 1618 C C . SER A 1 213 ? -6.183 1.349 -7.609 1.00 64.69 213 SER A C 1
ATOM 1620 O O . SER A 1 213 ? -5.226 0.656 -7.945 1.00 64.69 213 SER A O 1
ATOM 1622 N N . GLY A 1 214 ? -7.400 1.154 -8.131 1.00 63.88 2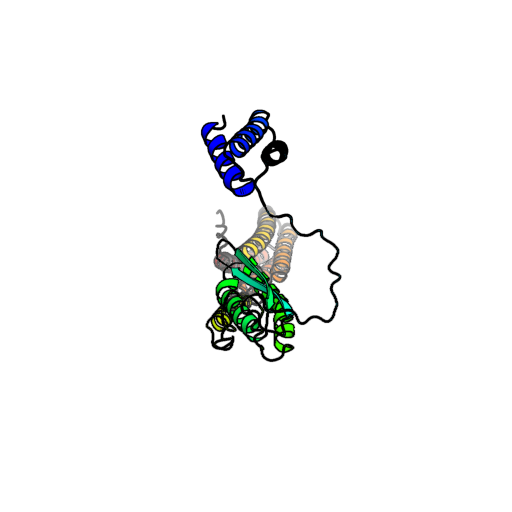14 GLY A N 1
ATOM 1623 C CA . GLY A 1 214 ? -7.708 0.037 -9.039 1.00 63.88 214 GLY A CA 1
ATOM 1624 C C . GLY A 1 214 ? -7.405 -1.346 -8.432 1.00 63.88 214 GLY A C 1
ATOM 1625 O O . GLY A 1 214 ? -7.141 -2.304 -9.152 1.00 63.88 214 GLY A O 1
ATOM 1626 N N . GLY A 1 215 ? -7.372 -1.455 -7.095 1.00 69.31 215 GLY A N 1
ATOM 1627 C CA . GLY A 1 215 ? -6.905 -2.648 -6.373 1.00 69.31 215 GLY A CA 1
ATOM 1628 C C . GLY A 1 215 ? -5.382 -2.767 -6.188 1.00 69.31 215 GLY A C 1
ATOM 1629 O O . GLY A 1 215 ? -4.934 -3.677 -5.491 1.00 69.31 215 GLY A O 1
ATOM 1630 N N . CYS A 1 216 ? -4.581 -1.848 -6.735 1.00 78.44 216 CYS A N 1
ATOM 1631 C CA . CYS A 1 216 ? -3.132 -1.808 -6.540 1.00 78.44 216 CYS A CA 1
ATOM 1632 C C . CYS A 1 216 ? -2.780 -1.144 -5.196 1.00 78.44 216 CYS A C 1
ATOM 1634 O O . CYS A 1 216 ? -3.025 0.043 -4.977 1.00 78.44 216 CYS A O 1
ATOM 1636 N N . LEU A 1 217 ? -2.195 -1.907 -4.269 1.00 68.88 217 LEU A N 1
ATOM 1637 C CA . LEU A 1 217 ? -1.814 -1.411 -2.935 1.00 68.88 217 LEU A CA 1
ATOM 1638 C C . LEU A 1 217 ? -0.478 -0.646 -2.917 1.00 68.88 217 LEU A C 1
ATOM 1640 O O . LEU A 1 217 ? -0.075 -0.155 -1.860 1.00 68.88 217 LEU A O 1
ATOM 1644 N N . ASP A 1 218 ? 0.196 -0.527 -4.063 1.00 78.44 218 ASP A N 1
ATOM 1645 C CA . ASP A 1 218 ? 1.455 0.203 -4.175 1.00 78.44 218 ASP A CA 1
ATOM 1646 C C . ASP A 1 218 ? 1.208 1.711 -4.047 1.00 78.44 218 ASP A C 1
ATOM 1648 O O . ASP A 1 218 ? 0.344 2.299 -4.703 1.00 78.44 218 ASP A O 1
ATOM 1652 N N . ASN A 1 219 ? 1.980 2.361 -3.175 1.00 81.00 219 ASN A N 1
ATOM 1653 C CA . ASN A 1 219 ? 1.957 3.815 -3.089 1.00 81.00 219 ASN A CA 1
ATOM 1654 C C . ASN A 1 219 ? 2.709 4.429 -4.287 1.00 81.00 219 ASN A C 1
ATOM 1656 O O . ASN A 1 219 ? 3.579 3.800 -4.890 1.00 81.00 219 ASN A O 1
ATOM 1660 N N . ARG A 1 220 ? 2.396 5.688 -4.618 1.00 83.00 220 ARG A N 1
ATOM 1661 C CA . ARG A 1 220 ? 2.980 6.388 -5.778 1.00 83.00 220 ARG A CA 1
ATOM 1662 C C . ARG A 1 220 ? 4.516 6.436 -5.746 1.00 83.00 220 ARG A C 1
ATOM 1664 O O . ARG A 1 220 ? 5.141 6.338 -6.794 1.00 83.00 220 ARG A O 1
ATOM 1671 N N . THR A 1 221 ? 5.122 6.569 -4.567 1.00 85.81 221 THR A N 1
ATOM 1672 C CA . THR A 1 221 ? 6.585 6.613 -4.415 1.00 85.81 221 THR A CA 1
ATOM 1673 C C . THR A 1 221 ? 7.232 5.285 -4.797 1.00 85.81 221 THR A C 1
ATOM 1675 O O . THR A 1 221 ? 8.229 5.276 -5.510 1.00 85.81 221 THR A O 1
ATOM 1678 N N . GLU A 1 222 ? 6.655 4.165 -4.366 1.00 88.69 222 GLU A N 1
ATOM 1679 C CA . GLU A 1 222 ? 7.148 2.833 -4.721 1.00 88.69 222 GLU A CA 1
ATOM 1680 C C . GLU A 1 222 ? 7.010 2.578 -6.224 1.00 88.69 222 GLU A C 1
ATOM 1682 O O . GLU A 1 222 ? 7.937 2.075 -6.859 1.00 88.69 222 GLU A O 1
ATOM 1687 N N . LEU A 1 223 ? 5.886 3.002 -6.807 1.00 89.31 223 LEU A N 1
ATOM 1688 C CA . LEU A 1 223 ? 5.638 2.907 -8.242 1.00 89.31 223 LEU A CA 1
ATOM 1689 C C . LEU A 1 223 ? 6.687 3.686 -9.052 1.00 89.31 223 LEU A C 1
ATOM 1691 O O . LEU A 1 223 ? 7.302 3.128 -9.962 1.00 89.31 223 LEU A O 1
ATOM 1695 N N . GLY A 1 224 ? 6.961 4.933 -8.654 1.00 90.38 224 GLY A N 1
ATOM 1696 C CA . GLY A 1 224 ? 8.030 5.749 -9.228 1.00 90.38 224 GLY A CA 1
ATOM 1697 C C . GLY A 1 224 ? 9.402 5.082 -9.106 1.00 90.38 224 GLY A C 1
ATOM 1698 O O . GLY A 1 224 ? 10.093 4.919 -10.104 1.00 90.38 224 GLY A O 1
ATOM 1699 N N . ASN A 1 225 ? 9.767 4.585 -7.919 1.00 91.62 225 ASN A N 1
ATOM 1700 C CA . ASN A 1 225 ? 11.054 3.915 -7.692 1.00 91.62 225 ASN A CA 1
ATOM 1701 C C . ASN A 1 225 ? 11.236 2.648 -8.546 1.00 91.62 225 ASN A C 1
ATOM 1703 O O . ASN A 1 225 ? 12.347 2.339 -8.987 1.00 91.62 225 ASN A O 1
ATOM 1707 N N . ARG A 1 226 ? 10.167 1.869 -8.756 1.00 92.25 226 ARG A N 1
ATOM 1708 C CA . ARG A 1 226 ? 10.187 0.689 -9.636 1.00 92.25 226 ARG A CA 1
ATOM 1709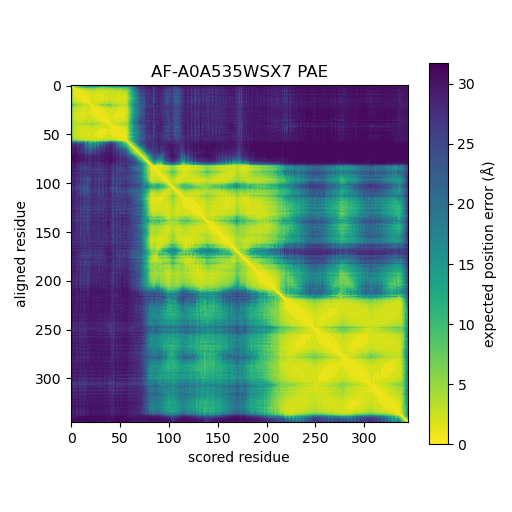 C C . ARG A 1 226 ? 10.407 1.097 -11.091 1.00 92.25 226 ARG A C 1
ATOM 1711 O O . ARG A 1 226 ? 11.297 0.533 -11.722 1.00 92.25 226 ARG A O 1
ATOM 1718 N N . MET A 1 227 ? 9.663 2.089 -11.582 1.00 92.56 227 MET A N 1
ATOM 1719 C CA . MET A 1 227 ? 9.827 2.629 -12.936 1.00 92.56 227 MET A CA 1
ATOM 1720 C C . MET A 1 227 ? 11.249 3.167 -13.147 1.00 92.56 227 MET A C 1
ATOM 1722 O O . MET A 1 227 ? 11.932 2.731 -14.067 1.00 92.56 227 MET A O 1
ATOM 1726 N N . THR A 1 228 ? 11.760 3.989 -12.227 1.00 93.50 228 THR A N 1
ATOM 1727 C CA . THR A 1 228 ? 13.119 4.548 -12.301 1.00 93.50 228 THR A CA 1
ATOM 1728 C C . THR A 1 228 ? 14.202 3.473 -12.363 1.00 93.50 228 THR A C 1
ATOM 1730 O O . THR A 1 228 ? 15.164 3.610 -13.113 1.00 93.50 228 THR A O 1
ATOM 1733 N N . ARG A 1 229 ? 14.071 2.377 -11.602 1.00 94.69 229 ARG A N 1
ATOM 1734 C CA . ARG A 1 229 ? 15.035 1.264 -11.672 1.00 94.69 229 ARG A CA 1
ATOM 1735 C C . ARG A 1 229 ? 15.051 0.600 -13.045 1.00 94.69 229 ARG A C 1
ATOM 1737 O O . ARG A 1 229 ? 16.130 0.276 -13.534 1.00 94.69 229 ARG A O 1
ATOM 1744 N N . LEU A 1 230 ? 13.879 0.398 -13.641 1.00 95.62 230 LEU A N 1
ATOM 1745 C CA . LEU A 1 230 ? 13.761 -0.183 -14.975 1.00 95.62 230 LEU A CA 1
ATOM 1746 C C . LEU A 1 230 ? 14.331 0.762 -16.043 1.00 95.62 230 LEU A C 1
ATOM 1748 O O . LEU A 1 230 ? 15.161 0.334 -16.843 1.00 95.62 230 LEU A O 1
ATOM 1752 N N . HIS A 1 231 ? 13.967 2.045 -15.987 1.00 94.69 231 HIS A N 1
ATOM 1753 C CA . HIS A 1 231 ? 14.495 3.088 -16.866 1.00 94.69 231 HIS A CA 1
ATOM 1754 C C . HIS A 1 231 ? 16.027 3.162 -16.799 1.00 94.69 231 HIS A C 1
ATOM 1756 O O . HIS A 1 231 ? 16.700 3.076 -17.822 1.00 94.69 231 HIS A O 1
ATOM 1762 N N . ASN A 1 232 ? 16.605 3.234 -15.596 1.00 95.06 232 ASN A N 1
ATOM 1763 C CA . ASN A 1 232 ? 18.058 3.321 -15.420 1.00 95.06 232 ASN A CA 1
ATOM 1764 C C . ASN A 1 232 ? 18.793 2.093 -15.975 1.00 95.06 232 ASN A C 1
ATOM 1766 O O . ASN A 1 232 ? 19.865 2.238 -16.561 1.00 95.06 232 ASN A O 1
ATOM 1770 N N . ALA A 1 233 ? 18.227 0.893 -15.804 1.00 95.81 233 ALA A N 1
ATOM 1771 C CA . ALA A 1 233 ? 18.797 -0.329 -16.363 1.00 95.81 233 ALA A CA 1
ATOM 1772 C C . ALA A 1 233 ? 18.797 -0.298 -17.900 1.00 95.81 233 ALA A C 1
ATOM 1774 O O . ALA A 1 233 ? 19.801 -0.644 -18.520 1.00 95.81 233 ALA A O 1
ATOM 1775 N N . PHE A 1 234 ? 17.705 0.171 -18.511 1.00 96.69 234 PHE A N 1
ATOM 1776 C CA . PHE A 1 234 ? 17.628 0.361 -19.958 1.00 96.69 234 PHE A CA 1
ATOM 1777 C C . PHE A 1 234 ? 18.631 1.415 -20.452 1.00 96.69 234 PHE A C 1
ATOM 1779 O O . PHE A 1 234 ? 19.426 1.123 -21.344 1.00 96.69 234 PHE A O 1
ATOM 1786 N N . VAL A 1 235 ? 18.654 2.604 -19.841 1.00 95.50 235 VAL A N 1
ATOM 1787 C CA . VAL A 1 235 ? 19.547 3.709 -20.230 1.00 95.50 235 VAL A CA 1
ATOM 1788 C C . VAL A 1 235 ? 21.019 3.317 -20.120 1.00 95.50 235 VAL A C 1
ATOM 1790 O O . VAL A 1 235 ? 21.827 3.706 -20.962 1.00 95.50 235 VAL A O 1
ATOM 1793 N N . GLN A 1 236 ? 21.389 2.514 -19.120 1.00 96.56 236 GLN A N 1
ATOM 1794 C CA . GLN A 1 236 ? 22.749 1.995 -19.001 1.00 96.56 236 GLN A CA 1
ATOM 1795 C C . GLN A 1 236 ? 23.148 1.143 -20.217 1.00 96.56 236 GLN A C 1
ATOM 1797 O O . GLN A 1 236 ? 24.237 1.339 -20.765 1.00 96.56 236 GLN A O 1
ATOM 1802 N N . THR A 1 237 ? 22.280 0.220 -20.644 1.00 96.56 237 THR A N 1
ATOM 1803 C CA . THR A 1 237 ? 22.504 -0.590 -21.849 1.00 96.56 237 THR A CA 1
ATOM 1804 C C . THR A 1 237 ? 22.537 0.287 -23.093 1.00 96.56 237 THR A C 1
ATOM 1806 O O . THR A 1 237 ? 23.508 0.231 -23.843 1.00 96.56 237 THR A O 1
ATOM 1809 N N . TYR A 1 238 ? 21.542 1.162 -23.252 1.00 96.56 238 TYR A N 1
ATOM 1810 C CA . TYR A 1 238 ? 21.433 2.083 -24.379 1.00 96.56 238 TYR A CA 1
ATOM 1811 C C . TYR A 1 238 ? 22.709 2.913 -24.560 1.00 96.56 238 TYR A C 1
ATOM 1813 O O . TYR A 1 238 ? 23.328 2.866 -25.616 1.00 96.56 238 TYR A O 1
ATOM 1821 N N . ASN A 1 239 ? 23.175 3.596 -23.511 1.00 96.44 239 ASN A N 1
ATOM 1822 C CA . ASN A 1 239 ? 24.380 4.429 -23.574 1.00 96.44 239 ASN A CA 1
ATOM 1823 C C . ASN A 1 239 ? 25.646 3.623 -23.897 1.00 96.44 239 ASN A C 1
ATOM 1825 O O . ASN A 1 239 ? 26.534 4.109 -24.599 1.00 96.44 239 ASN A O 1
ATOM 1829 N N . THR A 1 240 ? 25.745 2.400 -23.372 1.00 97.50 240 THR A N 1
ATOM 1830 C CA . THR A 1 240 ? 26.895 1.520 -23.618 1.00 97.50 240 THR A CA 1
ATOM 1831 C C . THR A 1 240 ? 26.922 1.059 -25.073 1.00 97.50 240 THR A C 1
ATOM 1833 O O . THR A 1 240 ? 27.952 1.173 -25.737 1.00 97.50 240 THR A O 1
ATOM 1836 N N . ASP A 1 241 ? 25.790 0.587 -25.587 1.00 97.25 241 ASP A N 1
ATOM 1837 C CA . ASP A 1 241 ? 25.682 0.044 -26.938 1.00 97.25 241 ASP A CA 1
ATOM 1838 C C . ASP A 1 241 ? 25.763 1.137 -27.999 1.00 97.25 241 ASP A C 1
ATOM 1840 O O . ASP A 1 241 ? 26.440 0.956 -29.008 1.00 97.25 241 ASP A O 1
ATOM 1844 N N . PHE A 1 242 ? 25.163 2.303 -27.753 1.00 95.12 242 PHE A N 1
ATOM 1845 C CA . PHE A 1 242 ? 25.241 3.437 -28.672 1.00 95.12 242 PHE A CA 1
ATOM 1846 C C . PHE A 1 242 ? 26.678 3.956 -28.810 1.00 95.12 242 PHE A C 1
ATOM 1848 O O . PHE A 1 242 ? 27.117 4.330 -29.897 1.00 95.12 242 PHE A O 1
ATOM 1855 N N . LYS A 1 243 ? 27.461 3.916 -27.724 1.00 96.50 243 LYS A N 1
ATOM 1856 C CA . LYS A 1 243 ? 28.898 4.206 -27.782 1.00 96.50 243 LYS A CA 1
ATOM 1857 C C . LYS A 1 243 ? 29.652 3.190 -28.643 1.00 96.50 243 LYS A C 1
ATOM 1859 O O . LYS A 1 243 ? 30.558 3.592 -29.367 1.00 96.50 243 LYS A O 1
ATOM 1864 N N . THR A 1 244 ? 29.298 1.906 -28.564 1.00 96.12 244 THR A N 1
ATOM 1865 C CA . THR A 1 244 ? 29.876 0.863 -29.424 1.00 96.12 244 THR A CA 1
ATOM 1866 C C . THR A 1 244 ? 29.497 1.076 -30.888 1.00 96.12 244 THR A C 1
ATOM 1868 O O . THR A 1 244 ? 30.379 0.999 -31.733 1.00 96.12 244 THR A O 1
ATOM 1871 N N . ILE A 1 245 ? 28.233 1.408 -31.182 1.00 95.00 245 ILE A N 1
ATOM 1872 C CA . ILE A 1 245 ? 27.759 1.723 -32.542 1.00 95.00 245 ILE A CA 1
ATOM 1873 C C . ILE A 1 245 ? 28.588 2.867 -33.137 1.00 95.00 245 ILE A C 1
ATOM 1875 O O . ILE A 1 245 ? 29.181 2.704 -34.193 1.00 95.00 245 ILE A O 1
ATOM 1879 N N . ASN A 1 246 ? 28.745 3.977 -32.409 1.00 94.69 246 ASN A N 1
ATOM 1880 C CA . ASN A 1 246 ? 29.528 5.130 -32.873 1.00 94.69 246 ASN A CA 1
ATOM 1881 C C . ASN A 1 246 ? 31.029 4.845 -33.077 1.00 94.69 246 ASN A C 1
ATOM 1883 O O . ASN A 1 246 ? 31.729 5.669 -33.662 1.00 94.69 246 ASN A O 1
ATOM 1887 N N . ALA A 1 247 ? 31.547 3.745 -32.525 1.00 96.19 247 ALA A N 1
ATOM 1888 C CA . ALA A 1 247 ? 32.946 3.344 -32.654 1.00 96.19 247 ALA A CA 1
ATOM 1889 C C . ALA A 1 247 ? 33.171 2.297 -33.760 1.00 96.19 247 ALA A C 1
ATOM 1891 O O . ALA A 1 247 ? 34.311 1.884 -33.968 1.00 96.19 247 ALA A O 1
ATOM 1892 N N . CYS A 1 248 ? 32.110 1.832 -34.423 1.00 94.81 248 CYS A N 1
ATOM 1893 C CA . CYS A 1 248 ? 32.191 0.867 -35.510 1.00 94.81 248 CYS A CA 1
ATOM 1894 C C . CYS A 1 248 ? 32.507 1.551 -36.848 1.00 94.81 248 CYS A C 1
ATOM 1896 O O . CYS A 1 248 ? 31.978 2.611 -37.157 1.00 94.81 248 CYS A O 1
ATOM 1898 N N . ASP A 1 249 ? 33.325 0.886 -37.669 1.00 93.75 249 ASP A N 1
ATOM 1899 C CA . ASP A 1 249 ? 33.674 1.336 -39.028 1.00 93.75 249 ASP A CA 1
ATOM 1900 C C . ASP A 1 249 ? 32.933 0.544 -40.129 1.00 93.75 249 ASP A C 1
ATOM 1902 O O . ASP A 1 249 ? 33.198 0.719 -41.317 1.00 93.75 249 ASP A O 1
ATOM 1906 N N . THR A 1 250 ? 32.059 -0.401 -39.753 1.00 93.19 250 THR A N 1
ATOM 1907 C CA . THR A 1 250 ? 31.332 -1.283 -40.685 1.00 93.19 250 THR A CA 1
ATOM 1908 C C . THR A 1 250 ? 29.933 -1.601 -40.164 1.00 93.19 250 THR A C 1
ATOM 1910 O O . THR A 1 250 ? 29.753 -1.793 -38.961 1.00 93.19 250 THR A O 1
ATOM 1913 N N . VAL A 1 251 ? 28.971 -1.774 -41.074 1.00 91.81 251 VAL A N 1
ATOM 1914 C CA . VAL A 1 251 ? 27.573 -2.114 -40.741 1.00 91.81 251 VAL A CA 1
ATOM 1915 C C . VAL A 1 251 ? 27.461 -3.424 -39.940 1.00 91.81 251 VAL A C 1
ATOM 1917 O O . VAL A 1 251 ? 26.674 -3.524 -38.997 1.00 91.81 251 VAL A O 1
ATOM 1920 N N . ASP A 1 252 ? 28.308 -4.416 -40.238 1.00 92.25 252 ASP A N 1
ATOM 1921 C CA . ASP A 1 252 ? 28.327 -5.701 -39.522 1.00 92.25 252 ASP A CA 1
ATOM 1922 C C . ASP A 1 252 ? 28.713 -5.553 -38.037 1.00 92.25 252 ASP A C 1
ATOM 1924 O O . ASP A 1 252 ? 28.183 -6.271 -37.184 1.00 92.25 252 ASP A O 1
ATOM 1928 N N . CYS A 1 253 ? 29.602 -4.607 -37.708 1.00 94.00 253 CYS A N 1
ATOM 1929 C CA . CYS A 1 253 ? 30.035 -4.333 -36.333 1.00 94.00 253 CYS A CA 1
ATOM 1930 C C . CYS A 1 253 ? 28.881 -3.806 -35.460 1.00 94.00 253 CYS A C 1
ATOM 1932 O O . CYS A 1 253 ? 28.788 -4.133 -34.275 1.00 94.00 253 CYS A O 1
ATOM 1934 N N . GLU A 1 254 ? 27.957 -3.049 -36.051 1.00 94.69 254 GLU A N 1
ATOM 1935 C CA . GLU A 1 254 ? 26.861 -2.388 -35.336 1.00 94.69 254 GLU A CA 1
ATOM 1936 C C . GLU A 1 254 ? 25.637 -3.293 -35.110 1.00 94.69 254 GLU A C 1
ATOM 1938 O O . GLU A 1 254 ? 24.785 -3.016 -34.262 1.00 94.69 254 GLU A O 1
ATOM 1943 N N . SER A 1 255 ? 25.539 -4.406 -35.841 1.00 95.31 255 SER A N 1
ATOM 1944 C CA . SER A 1 255 ? 24.399 -5.335 -35.798 1.00 95.31 255 SER A CA 1
ATOM 1945 C C . SER A 1 255 ? 24.141 -5.912 -34.397 1.00 95.31 255 SER A C 1
ATOM 1947 O O . SER A 1 255 ? 22.991 -6.015 -33.959 1.00 95.31 255 SER A O 1
ATOM 1949 N N . ALA A 1 256 ? 25.196 -6.269 -33.659 1.00 97.19 256 ALA A N 1
ATOM 1950 C CA . ALA A 1 256 ? 25.077 -6.827 -32.311 1.00 97.19 256 ALA A CA 1
ATOM 1951 C C . ALA A 1 256 ? 24.559 -5.813 -31.263 1.00 97.19 256 ALA A C 1
ATOM 1953 O O . ALA A 1 256 ? 23.550 -6.123 -30.618 1.00 97.19 256 ALA A O 1
ATOM 1954 N N . PRO A 1 257 ? 25.162 -4.616 -31.091 1.00 97.94 257 PRO A N 1
ATOM 1955 C CA . PRO A 1 257 ? 24.656 -3.626 -30.135 1.00 97.94 257 PRO A CA 1
ATOM 1956 C C . PRO A 1 257 ? 23.230 -3.151 -30.462 1.00 97.94 257 PRO A C 1
ATOM 1958 O O . PRO A 1 257 ? 22.422 -3.001 -29.548 1.00 97.94 257 PRO A O 1
ATOM 1961 N N . LYS A 1 258 ? 22.848 -3.028 -31.744 1.00 97.88 258 LYS A N 1
ATOM 1962 C CA . LYS A 1 258 ? 21.460 -2.695 -32.131 1.00 97.88 258 LYS A CA 1
ATOM 1963 C C . LYS A 1 258 ? 20.446 -3.728 -31.616 1.00 97.88 258 LYS A C 1
ATOM 1965 O O . LYS A 1 258 ? 19.418 -3.366 -31.042 1.00 97.88 258 LYS A O 1
ATOM 1970 N N . ARG A 1 259 ? 20.746 -5.028 -31.748 1.00 98.06 259 ARG A N 1
ATOM 1971 C CA . ARG A 1 259 ? 19.890 -6.107 -31.207 1.00 98.06 259 ARG A CA 1
ATOM 1972 C C . ARG A 1 259 ? 19.861 -6.125 -29.681 1.00 98.06 259 ARG A C 1
ATOM 1974 O O . ARG A 1 259 ? 18.838 -6.489 -29.102 1.00 98.06 259 ARG A O 1
ATOM 1981 N N . HIS A 1 260 ? 20.961 -5.757 -29.031 1.00 98.19 260 HIS A N 1
ATOM 1982 C CA . HIS A 1 260 ? 21.027 -5.713 -27.575 1.00 98.19 260 HIS A CA 1
ATOM 1983 C C . HIS A 1 260 ? 20.153 -4.585 -27.000 1.00 98.19 260 HIS A C 1
ATOM 1985 O O . HIS A 1 260 ? 19.396 -4.842 -26.062 1.00 98.19 260 HIS A O 1
ATOM 1991 N N . ILE A 1 261 ? 20.109 -3.411 -27.644 1.00 98.00 261 ILE A N 1
ATOM 1992 C CA . ILE A 1 261 ? 19.147 -2.338 -27.322 1.00 98.00 261 ILE A CA 1
ATOM 1993 C C . ILE A 1 261 ? 17.697 -2.833 -27.456 1.00 98.00 261 ILE A C 1
ATOM 1995 O O . ILE A 1 261 ? 16.896 -2.663 -26.533 1.00 98.00 261 ILE A O 1
ATOM 1999 N N . ALA A 1 262 ? 17.359 -3.513 -28.558 1.00 98.19 262 ALA A N 1
ATOM 2000 C CA . ALA A 1 262 ? 16.020 -4.080 -28.751 1.00 98.19 262 ALA A CA 1
ATOM 2001 C C . ALA A 1 262 ? 15.643 -5.096 -27.649 1.00 98.19 262 ALA A C 1
ATOM 2003 O O . ALA A 1 262 ? 14.526 -5.085 -27.126 1.00 98.19 262 ALA A O 1
ATOM 2004 N N . ALA A 1 263 ? 16.585 -5.952 -27.240 1.00 98.31 263 ALA A N 1
ATOM 2005 C CA . ALA A 1 263 ? 16.381 -6.899 -26.143 1.00 98.31 263 ALA A CA 1
ATOM 2006 C C . ALA A 1 263 ? 16.221 -6.204 -24.774 1.00 98.31 263 ALA A C 1
ATOM 2008 O O . ALA A 1 263 ? 15.421 -6.648 -23.941 1.00 98.31 263 ALA A O 1
ATOM 2009 N N . ALA A 1 264 ? 16.939 -5.102 -24.541 1.00 98.19 264 ALA A N 1
ATOM 2010 C CA . ALA A 1 264 ? 16.816 -4.305 -23.325 1.00 98.19 264 ALA A CA 1
ATOM 2011 C C . ALA A 1 264 ? 15.431 -3.648 -23.211 1.00 98.19 264 ALA A C 1
ATOM 2013 O O . ALA A 1 264 ? 14.825 -3.703 -22.142 1.00 98.19 264 ALA A O 1
ATOM 2014 N N . LEU A 1 265 ? 14.879 -3.123 -24.311 1.00 98.38 265 LEU A N 1
ATOM 2015 C CA . LEU A 1 265 ? 13.507 -2.593 -24.357 1.00 98.38 265 LEU A CA 1
ATOM 2016 C C . LEU A 1 265 ? 12.459 -3.663 -24.047 1.00 98.38 265 LEU A C 1
ATOM 2018 O O . LEU A 1 265 ? 11.509 -3.414 -23.305 1.00 98.38 265 LEU A O 1
ATOM 2022 N N . LYS A 1 266 ? 12.647 -4.885 -24.557 1.00 97.75 266 LYS A N 1
ATOM 2023 C CA . LYS A 1 266 ? 11.772 -6.011 -24.211 1.00 97.75 266 LYS A CA 1
ATOM 2024 C C . LYS A 1 266 ? 11.839 -6.339 -22.718 1.00 97.75 266 LYS A C 1
ATOM 2026 O O . LYS A 1 266 ? 10.801 -6.499 -22.086 1.00 97.75 266 LYS A O 1
ATOM 2031 N N . THR A 1 267 ? 13.042 -6.358 -22.146 1.00 98.00 267 THR A N 1
ATOM 2032 C CA . THR A 1 267 ? 13.242 -6.565 -20.702 1.00 98.00 267 THR A CA 1
ATOM 2033 C C . THR A 1 267 ? 12.597 -5.444 -19.880 1.00 98.00 267 THR A C 1
ATOM 2035 O O . THR A 1 267 ? 12.000 -5.706 -18.833 1.00 98.00 267 THR A O 1
ATOM 2038 N N . TYR A 1 268 ? 12.662 -4.198 -20.363 1.00 97.62 268 TYR A N 1
ATOM 2039 C CA . TYR A 1 268 ? 11.959 -3.070 -19.756 1.00 97.62 268 TYR A CA 1
ATOM 2040 C C . TYR A 1 268 ? 10.440 -3.318 -19.763 1.00 97.62 268 TYR A C 1
ATOM 2042 O O . TYR A 1 268 ? 9.802 -3.236 -18.713 1.00 97.62 268 TYR A O 1
ATOM 2050 N N . ASN A 1 269 ? 9.867 -3.726 -20.898 1.00 98.19 269 ASN A N 1
ATOM 2051 C CA . ASN A 1 269 ? 8.445 -4.062 -21.000 1.00 98.19 269 ASN A CA 1
ATOM 2052 C C . ASN A 1 269 ? 8.024 -5.228 -20.105 1.00 98.19 269 ASN A C 1
ATOM 2054 O O . ASN A 1 269 ? 6.981 -5.136 -19.458 1.00 98.19 269 ASN A O 1
ATOM 2058 N N . ASP A 1 270 ? 8.834 -6.282 -20.008 1.00 97.56 270 ASP A N 1
ATOM 2059 C CA . ASP A 1 270 ? 8.580 -7.393 -19.087 1.00 97.56 270 ASP A CA 1
ATOM 2060 C C . ASP A 1 270 ? 8.502 -6.874 -17.642 1.00 97.56 270 ASP A C 1
ATOM 2062 O O . ASP A 1 270 ? 7.569 -7.197 -16.906 1.00 97.56 270 ASP A O 1
ATOM 2066 N N . GLY A 1 271 ? 9.423 -5.982 -17.258 1.00 96.12 271 GLY A N 1
ATOM 2067 C CA . GLY A 1 271 ? 9.409 -5.295 -15.968 1.00 96.12 271 GLY A CA 1
ATOM 2068 C C . GLY A 1 271 ? 8.157 -4.443 -15.744 1.00 96.12 271 GLY A C 1
ATOM 2069 O O . GLY A 1 271 ? 7.506 -4.586 -14.705 1.00 96.12 271 GLY A O 1
ATOM 2070 N N . LEU A 1 272 ? 7.783 -3.601 -16.714 1.00 95.69 272 LEU A N 1
ATOM 2071 C CA . LEU A 1 272 ? 6.572 -2.768 -16.666 1.00 95.69 272 LEU A CA 1
ATOM 2072 C C . LEU A 1 272 ? 5.294 -3.615 -16.574 1.00 95.69 272 LEU A C 1
ATOM 2074 O O . LEU A 1 272 ? 4.355 -3.235 -15.875 1.00 95.69 272 LEU A O 1
ATOM 2078 N N . GLY A 1 273 ? 5.272 -4.782 -17.221 1.00 93.56 273 GLY A N 1
ATOM 2079 C CA . GLY A 1 273 ? 4.164 -5.736 -17.174 1.00 93.56 273 GLY A CA 1
ATOM 2080 C C . GLY A 1 273 ? 3.965 -6.395 -15.805 1.00 93.56 273 GLY A C 1
ATOM 2081 O O . GLY A 1 273 ? 2.858 -6.829 -15.491 1.00 93.56 273 GLY A O 1
ATOM 2082 N N . THR A 1 274 ? 4.997 -6.433 -14.952 1.00 92.25 274 THR A N 1
ATOM 2083 C CA . THR A 1 274 ? 4.875 -6.925 -13.561 1.00 92.25 274 THR A CA 1
ATOM 2084 C C . THR A 1 274 ? 4.301 -5.895 -12.585 1.00 92.25 274 THR A C 1
ATOM 2086 O O . THR A 1 274 ? 4.089 -6.194 -11.403 1.00 92.25 274 THR A O 1
ATOM 2089 N N . ILE A 1 275 ? 4.112 -4.654 -13.028 1.00 91.69 275 ILE A N 1
ATOM 2090 C CA . ILE A 1 275 ? 3.627 -3.566 -12.187 1.00 91.69 275 ILE A CA 1
ATOM 2091 C C . ILE A 1 275 ? 2.094 -3.537 -12.231 1.00 91.69 275 ILE A C 1
ATOM 2093 O O . ILE A 1 275 ? 1.480 -3.559 -13.295 1.00 91.69 275 ILE A O 1
ATOM 2097 N N . CYS A 1 276 ? 1.469 -3.467 -11.053 1.00 90.44 276 CYS A N 1
ATOM 2098 C CA . CYS A 1 276 ? 0.041 -3.183 -10.943 1.00 90.44 276 CYS A CA 1
ATOM 2099 C C . CYS A 1 276 ? -0.158 -1.674 -11.107 1.00 90.44 276 CYS A C 1
ATOM 2101 O O . CYS A 1 276 ? 0.182 -0.905 -10.207 1.00 90.44 276 CYS A O 1
ATOM 2103 N N . TRP A 1 277 ? -0.681 -1.257 -12.257 1.00 90.38 277 TRP A N 1
ATOM 2104 C CA . TRP A 1 277 ? -0.917 0.151 -12.564 1.00 90.38 277 TRP A CA 1
ATOM 2105 C C . TRP A 1 277 ? -2.287 0.611 -12.053 1.00 90.38 277 TRP A C 1
ATOM 2107 O O . TRP A 1 277 ? -3.295 0.017 -12.450 1.00 90.38 277 TRP A O 1
ATOM 2117 N N . PRO A 1 278 ? -2.355 1.671 -11.223 1.00 88.44 278 PRO A N 1
ATOM 2118 C CA . PRO A 1 278 ? -3.618 2.321 -10.888 1.00 88.44 278 PRO A CA 1
ATOM 2119 C C . PRO A 1 278 ? -4.326 2.823 -12.151 1.00 88.44 278 PRO A C 1
ATOM 2121 O O . PRO A 1 278 ? -3.668 3.202 -13.121 1.00 88.44 278 PRO A O 1
ATOM 2124 N N . ASP A 1 279 ? -5.660 2.898 -12.130 1.00 86.50 279 ASP A N 1
ATOM 2125 C CA . ASP A 1 279 ? -6.459 3.254 -13.316 1.00 86.50 279 ASP A CA 1
ATOM 2126 C C . ASP A 1 279 ? -6.025 4.575 -13.969 1.00 86.50 279 ASP A C 1
ATOM 2128 O O . ASP A 1 279 ? -6.030 4.692 -15.193 1.00 86.50 279 ASP A O 1
ATOM 2132 N N . LYS A 1 280 ? -5.590 5.545 -13.158 1.00 87.19 280 LYS A N 1
ATOM 2133 C CA . LYS A 1 280 ? -5.111 6.851 -13.627 1.00 87.19 280 LYS A CA 1
ATOM 2134 C C . LYS A 1 280 ? -3.794 6.793 -14.424 1.00 87.19 280 LYS A C 1
ATOM 2136 O O . LYS A 1 280 ? -3.609 7.643 -15.277 1.00 87.19 280 LYS A O 1
ATOM 2141 N N . ASP A 1 281 ? -2.908 5.830 -14.144 1.00 91.06 281 ASP A N 1
ATOM 2142 C CA . ASP A 1 281 ? -1.555 5.739 -14.734 1.00 91.06 281 ASP A CA 1
ATOM 2143 C C . ASP A 1 281 ? -1.486 4.635 -15.815 1.00 91.06 281 ASP A C 1
ATOM 2145 O O . ASP A 1 281 ? -0.515 4.505 -16.560 1.00 91.06 281 ASP A O 1
ATOM 2149 N N . LYS A 1 282 ? -2.529 3.799 -15.906 1.00 91.50 282 LYS A N 1
ATOM 2150 C CA . LYS A 1 282 ? -2.587 2.623 -16.783 1.00 91.50 282 LYS A CA 1
ATOM 2151 C C . LYS A 1 282 ? -2.487 2.971 -18.268 1.00 91.50 282 LYS A C 1
ATOM 2153 O O . LYS A 1 282 ? -1.897 2.207 -19.035 1.00 91.50 282 LYS A O 1
ATOM 2158 N N . ALA A 1 283 ? -3.077 4.093 -18.680 1.00 94.06 283 ALA A N 1
ATOM 2159 C CA . ALA A 1 283 ? -3.033 4.546 -20.068 1.00 94.06 283 ALA A CA 1
ATOM 2160 C C . ALA A 1 283 ? -1.604 4.930 -20.481 1.00 94.06 283 ALA A C 1
ATOM 2162 O O . ALA A 1 283 ? -1.117 4.437 -21.498 1.00 94.06 283 ALA A O 1
ATOM 2163 N N . ASP A 1 284 ? -0.911 5.714 -19.656 1.00 95.25 284 ASP A N 1
ATOM 2164 C CA . ASP A 1 284 ? 0.453 6.174 -19.934 1.00 95.25 284 ASP A CA 1
ATOM 2165 C C . ASP A 1 284 ? 1.467 5.028 -19.853 1.00 95.25 284 ASP A C 1
ATOM 2167 O O . ASP A 1 284 ? 2.326 4.896 -20.724 1.00 95.25 284 ASP A O 1
ATOM 2171 N N . ALA A 1 285 ? 1.304 4.108 -18.895 1.00 95.31 285 ALA A N 1
ATOM 2172 C CA . ALA A 1 285 ? 2.096 2.879 -18.846 1.00 95.31 285 ALA A CA 1
ATOM 2173 C C . ALA A 1 285 ? 1.921 2.024 -20.112 1.00 95.31 285 ALA A C 1
ATOM 2175 O O . ALA A 1 285 ? 2.893 1.500 -20.657 1.00 95.31 285 ALA A O 1
ATOM 2176 N N . THR A 1 286 ? 0.691 1.914 -20.624 1.00 96.81 286 THR A N 1
ATOM 2177 C CA . THR A 1 286 ? 0.415 1.205 -21.884 1.00 96.81 286 THR A CA 1
ATOM 2178 C C . THR A 1 286 ? 1.046 1.927 -23.077 1.00 96.81 286 THR A C 1
ATOM 2180 O O . THR A 1 286 ? 1.606 1.279 -23.961 1.00 96.81 286 THR A O 1
ATOM 2183 N N . ALA A 1 287 ? 0.992 3.261 -23.106 1.00 97.75 287 ALA A N 1
ATOM 2184 C CA . ALA A 1 287 ? 1.622 4.063 -24.150 1.00 97.75 287 ALA A CA 1
ATOM 2185 C C . ALA A 1 287 ? 3.147 3.867 -24.176 1.00 97.75 287 ALA A C 1
ATOM 2187 O O . ALA A 1 287 ? 3.705 3.653 -25.251 1.00 97.75 287 ALA A O 1
ATOM 2188 N N . LEU A 1 288 ? 3.799 3.845 -23.008 1.00 97.75 288 LEU A N 1
ATOM 2189 C CA . LEU A 1 288 ? 5.228 3.556 -22.886 1.00 97.75 288 LEU A CA 1
ATOM 2190 C C . LEU A 1 288 ? 5.575 2.139 -23.357 1.00 97.75 288 LEU A C 1
ATOM 2192 O O . LEU A 1 288 ? 6.503 1.971 -24.142 1.00 97.75 288 LEU A O 1
ATOM 2196 N N . ILE A 1 289 ? 4.807 1.121 -22.954 1.00 98.12 289 ILE A N 1
ATOM 2197 C CA . ILE A 1 289 ? 5.020 -0.265 -23.410 1.00 98.12 289 ILE A CA 1
ATOM 2198 C C . ILE A 1 289 ? 4.932 -0.364 -24.940 1.00 98.12 289 ILE A C 1
ATOM 2200 O O . ILE A 1 289 ? 5.760 -1.022 -25.582 1.00 98.12 289 ILE A O 1
ATOM 2204 N N . ASN A 1 290 ? 3.954 0.318 -25.540 1.00 98.44 290 ASN A N 1
ATOM 2205 C CA . ASN A 1 290 ? 3.790 0.361 -26.991 1.00 98.44 290 ASN A CA 1
ATOM 2206 C C . ASN A 1 290 ? 4.953 1.095 -27.673 1.00 98.44 290 ASN A C 1
ATOM 2208 O O . ASN A 1 290 ? 5.458 0.612 -28.685 1.00 98.44 290 ASN A O 1
ATOM 2212 N N . ALA A 1 291 ? 5.413 2.217 -27.112 1.00 98.25 291 ALA A N 1
ATOM 2213 C CA . ALA A 1 291 ? 6.551 2.965 -27.641 1.00 98.25 291 ALA A CA 1
ATOM 2214 C C . ALA A 1 291 ? 7.862 2.165 -27.546 1.00 98.25 291 ALA A C 1
ATOM 2216 O O . ALA A 1 291 ? 8.601 2.088 -28.524 1.00 98.25 291 ALA A O 1
ATOM 2217 N N . ASN A 1 292 ? 8.097 1.478 -26.424 1.00 98.38 292 ASN A N 1
ATOM 2218 C CA . ASN A 1 292 ? 9.221 0.557 -26.252 1.00 98.38 292 ASN A CA 1
ATOM 2219 C C . ASN A 1 292 ? 9.187 -0.583 -27.281 1.00 98.38 292 ASN A C 1
ATOM 2221 O O . ASN A 1 292 ? 10.226 -0.966 -27.811 1.00 98.38 292 ASN A O 1
ATOM 2225 N N . THR A 1 293 ? 7.999 -1.122 -27.578 1.00 98.56 293 THR A N 1
ATOM 2226 C CA . THR A 1 293 ? 7.833 -2.184 -28.585 1.00 98.56 293 THR A CA 1
ATOM 2227 C C . THR A 1 293 ? 8.169 -1.663 -29.982 1.00 98.56 293 THR A C 1
ATOM 2229 O O . THR A 1 293 ? 8.979 -2.265 -30.679 1.00 98.56 293 THR A O 1
ATOM 2232 N N . ALA A 1 294 ? 7.626 -0.502 -30.360 1.00 98.38 294 ALA A N 1
ATOM 2233 C CA . ALA A 1 294 ? 7.906 0.120 -31.653 1.00 98.38 294 ALA A CA 1
ATOM 2234 C C . ALA A 1 294 ? 9.396 0.470 -31.827 1.00 98.38 294 ALA A C 1
ATOM 2236 O O . ALA A 1 294 ? 9.964 0.249 -32.895 1.00 98.38 294 ALA A O 1
ATOM 2237 N N . MET A 1 295 ? 10.044 0.969 -30.771 1.00 98.12 295 MET A N 1
ATOM 2238 C CA . MET A 1 295 ? 11.484 1.229 -30.763 1.00 98.12 295 MET A CA 1
ATOM 2239 C C . MET A 1 295 ? 12.288 -0.074 -30.886 1.00 98.12 295 MET A C 1
ATOM 2241 O O . MET A 1 295 ? 13.212 -0.144 -31.693 1.00 98.12 295 MET A O 1
ATOM 2245 N N . ALA A 1 296 ? 11.913 -1.139 -30.172 1.00 98.44 296 ALA A N 1
ATOM 2246 C CA . ALA A 1 296 ? 12.590 -2.433 -30.272 1.00 98.44 296 ALA A CA 1
ATOM 2247 C C . ALA A 1 296 ? 12.497 -3.030 -31.688 1.00 98.44 296 ALA A C 1
ATOM 2249 O O . ALA A 1 296 ? 13.489 -3.557 -32.203 1.00 98.44 296 ALA A O 1
ATOM 2250 N N . ASP A 1 297 ? 11.339 -2.908 -32.339 1.00 98.38 297 ASP A N 1
ATOM 2251 C CA . ASP A 1 297 ? 11.130 -3.350 -33.720 1.00 98.38 297 ASP A CA 1
ATOM 2252 C C . ASP A 1 297 ? 11.970 -2.525 -34.710 1.00 98.38 297 ASP A C 1
ATOM 2254 O O . ASP A 1 297 ? 12.597 -3.085 -35.617 1.00 98.38 297 ASP A O 1
ATOM 2258 N N . ALA A 1 298 ? 12.054 -1.206 -34.505 1.00 98.25 298 ALA A N 1
ATOM 2259 C CA . ALA A 1 298 ? 12.889 -0.323 -35.317 1.00 98.25 298 ALA A CA 1
ATOM 2260 C C . ALA A 1 298 ? 14.382 -0.666 -35.189 1.00 98.25 298 ALA A C 1
ATOM 2262 O O . ALA A 1 298 ? 15.058 -0.803 -36.205 1.00 98.25 298 ALA A O 1
ATOM 2263 N N . TYR A 1 299 ? 14.886 -0.908 -33.974 1.00 98.00 299 TYR A N 1
ATOM 2264 C CA . TYR A 1 299 ? 16.274 -1.335 -33.748 1.00 98.00 299 TYR A CA 1
ATOM 2265 C C . TYR A 1 299 ? 16.567 -2.731 -34.300 1.00 98.00 299 TYR A C 1
ATOM 2267 O O . TYR A 1 299 ? 17.646 -2.977 -34.841 1.00 98.00 299 TYR A O 1
ATOM 2275 N N . THR A 1 300 ? 15.602 -3.648 -34.209 1.00 98.25 300 THR A N 1
ATOM 2276 C CA . THR A 1 300 ? 15.720 -4.985 -34.807 1.00 98.25 300 THR A CA 1
ATOM 2277 C C . THR A 1 300 ? 15.826 -4.898 -36.326 1.00 98.25 300 THR A C 1
ATOM 2279 O O . THR A 1 300 ? 16.632 -5.617 -36.914 1.00 98.25 300 THR A O 1
ATOM 2282 N N . THR A 1 301 ? 15.054 -4.001 -36.945 1.00 98.25 301 THR A N 1
ATOM 2283 C CA . THR A 1 301 ? 15.101 -3.731 -38.389 1.00 98.25 301 THR A CA 1
ATOM 2284 C C . THR A 1 301 ? 16.401 -3.028 -38.773 1.00 98.25 301 THR A C 1
ATOM 2286 O O . THR A 1 301 ? 17.065 -3.439 -39.714 1.00 98.25 301 THR A O 1
ATOM 2289 N N . TRP A 1 302 ? 16.836 -2.021 -38.014 1.00 97.75 302 TRP A N 1
ATOM 2290 C CA . TRP A 1 302 ? 18.108 -1.335 -38.254 1.00 97.75 302 TRP A CA 1
ATOM 2291 C C . TRP A 1 302 ? 19.304 -2.293 -38.199 1.00 97.75 302 TRP A C 1
ATOM 2293 O O . TRP A 1 302 ? 20.211 -2.208 -39.020 1.00 97.75 302 TRP A O 1
ATOM 2303 N N . ALA A 1 303 ? 19.265 -3.292 -37.313 1.00 97.44 303 ALA A N 1
ATOM 2304 C CA . ALA A 1 303 ? 20.287 -4.332 -37.237 1.00 97.44 303 ALA A CA 1
ATOM 2305 C C . ALA A 1 303 ? 20.364 -5.259 -38.471 1.00 97.44 303 ALA A C 1
ATOM 2307 O O . ALA A 1 303 ? 21.239 -6.127 -38.507 1.00 97.44 303 ALA A O 1
ATOM 2308 N N . THR A 1 304 ? 19.446 -5.163 -39.441 1.00 96.94 304 THR A N 1
ATOM 2309 C CA . THR A 1 304 ? 19.491 -5.950 -40.688 1.00 96.94 304 THR A CA 1
ATOM 2310 C C . THR A 1 304 ? 20.084 -5.194 -41.870 1.00 96.94 304 THR A C 1
ATOM 2312 O O . THR A 1 304 ? 20.135 -5.773 -42.953 1.00 96.94 304 THR A O 1
ATOM 2315 N N . ALA A 1 305 ? 20.512 -3.940 -41.685 1.00 96.69 305 ALA A N 1
ATOM 2316 C CA . ALA A 1 305 ? 21.170 -3.173 -42.735 1.00 96.69 305 ALA A CA 1
ATOM 2317 C C . ALA A 1 305 ? 22.379 -3.933 -43.301 1.00 96.69 305 ALA A C 1
ATOM 2319 O O . ALA A 1 305 ? 23.117 -4.590 -42.565 1.00 96.69 305 ALA A O 1
ATOM 2320 N N . THR A 1 306 ? 22.578 -3.843 -44.615 1.00 95.81 306 THR A N 1
ATOM 2321 C CA . THR A 1 306 ? 23.667 -4.543 -45.324 1.00 95.81 306 THR A CA 1
ATOM 2322 C C . THR A 1 306 ? 24.684 -3.599 -45.963 1.00 95.81 306 THR A C 1
ATOM 2324 O O . THR A 1 306 ? 25.727 -4.039 -46.443 1.00 95.81 306 THR A O 1
ATOM 2327 N N . ASN A 1 307 ? 24.372 -2.304 -46.010 1.00 95.44 307 ASN A N 1
ATOM 2328 C CA . ASN A 1 307 ? 25.185 -1.256 -46.617 1.00 95.44 307 ASN A CA 1
ATOM 2329 C C . ASN A 1 307 ? 24.886 0.102 -45.961 1.00 95.44 307 ASN A C 1
ATOM 2331 O O . ASN A 1 307 ? 23.815 0.288 -45.385 1.00 95.44 307 ASN A O 1
ATOM 2335 N N . ASP A 1 308 ? 25.806 1.055 -46.101 1.00 93.75 308 ASP A N 1
ATOM 2336 C CA . ASP A 1 308 ? 25.756 2.348 -45.401 1.00 93.75 308 ASP A CA 1
ATOM 2337 C C . ASP A 1 308 ? 24.509 3.189 -45.736 1.00 93.75 308 ASP A C 1
ATOM 2339 O O . ASP A 1 308 ? 23.984 3.904 -44.885 1.00 93.75 308 ASP A O 1
ATOM 2343 N N . ALA A 1 309 ? 24.004 3.107 -46.974 1.00 93.69 309 ALA A N 1
ATOM 2344 C CA . ALA A 1 309 ? 22.823 3.868 -47.389 1.00 93.69 309 ALA A CA 1
ATOM 2345 C C . ALA A 1 309 ? 21.536 3.331 -46.739 1.00 93.69 309 ALA A C 1
ATOM 2347 O O . ALA A 1 309 ? 20.676 4.106 -46.314 1.00 93.69 309 ALA A O 1
ATOM 2348 N N . GLU A 1 310 ? 21.407 2.005 -46.656 1.00 95.38 310 GLU A N 1
ATOM 2349 C CA . GLU A 1 310 ? 20.332 1.341 -45.919 1.00 95.38 310 GLU A CA 1
ATOM 2350 C C . GLU A 1 310 ? 20.435 1.636 -44.418 1.00 95.38 310 GLU A C 1
ATOM 2352 O O . GLU A 1 310 ? 19.427 1.974 -43.794 1.00 95.38 310 GLU A O 1
ATOM 2357 N N . ASP A 1 311 ? 21.649 1.586 -43.866 1.00 95.19 311 ASP A N 1
ATOM 2358 C CA . ASP A 1 311 ? 21.900 1.861 -42.454 1.00 95.19 311 ASP A CA 1
ATOM 2359 C C . ASP A 1 311 ? 21.444 3.270 -42.054 1.00 95.19 311 ASP A C 1
ATOM 2361 O O . ASP A 1 311 ? 20.619 3.419 -41.152 1.00 95.19 311 ASP A O 1
ATOM 2365 N N . GLN A 1 312 ? 21.854 4.291 -42.813 1.00 94.25 312 GLN A N 1
ATOM 2366 C CA . GLN A 1 312 ? 21.470 5.681 -42.561 1.00 94.25 312 GLN A CA 1
ATOM 2367 C C . GLN A 1 312 ? 19.950 5.909 -42.668 1.00 94.25 312 GLN A C 1
ATOM 2369 O O . GLN A 1 312 ? 19.369 6.706 -41.925 1.00 94.25 312 GLN A O 1
ATOM 2374 N N . SER A 1 313 ? 19.269 5.217 -43.587 1.00 94.88 313 SER A N 1
ATOM 2375 C CA . SER A 1 313 ? 17.808 5.307 -43.707 1.00 94.88 313 SER A CA 1
ATOM 2376 C C . SER A 1 313 ? 17.094 4.700 -42.494 1.00 94.88 313 SER A C 1
ATOM 2378 O O . SER A 1 313 ? 16.079 5.235 -42.033 1.00 94.88 313 SER A O 1
ATOM 2380 N N . LEU A 1 314 ? 17.598 3.575 -41.986 1.00 96.94 314 LEU A N 1
ATOM 2381 C CA . LEU A 1 314 ? 17.018 2.873 -40.844 1.00 96.94 314 LEU A CA 1
ATOM 2382 C C . LEU A 1 314 ? 17.350 3.565 -39.516 1.00 96.94 314 LEU A C 1
ATOM 2384 O O . LEU A 1 314 ? 16.480 3.624 -38.648 1.00 96.94 314 LEU A O 1
ATOM 2388 N N . GLU A 1 315 ? 18.527 4.183 -39.393 1.00 95.56 315 GLU A N 1
ATOM 2389 C CA . GLU A 1 315 ? 18.897 5.026 -38.251 1.00 95.56 315 GLU A CA 1
ATOM 2390 C C . GLU A 1 315 ? 17.884 6.162 -38.049 1.00 95.56 315 GLU A C 1
ATOM 2392 O O . GLU A 1 315 ? 17.378 6.358 -36.945 1.00 95.56 315 GLU A O 1
ATOM 2397 N N . ASN A 1 316 ? 17.525 6.886 -39.116 1.00 93.88 316 ASN A N 1
ATOM 2398 C CA . ASN A 1 316 ? 16.536 7.968 -39.031 1.00 93.88 316 ASN A CA 1
ATOM 2399 C C . ASN A 1 316 ? 15.177 7.470 -38.513 1.00 93.88 316 ASN A C 1
ATOM 2401 O O . ASN A 1 316 ? 14.527 8.144 -37.713 1.00 93.88 316 ASN A O 1
ATOM 2405 N N . SER A 1 317 ? 14.771 6.270 -38.938 1.00 92.44 317 SER A N 1
ATOM 2406 C CA . SER A 1 317 ? 13.527 5.638 -38.487 1.00 92.44 317 SER A CA 1
ATOM 2407 C C . SER A 1 317 ? 13.604 5.217 -37.013 1.00 92.44 317 SER A C 1
ATOM 2409 O O . SER A 1 317 ? 12.631 5.382 -36.276 1.00 92.44 317 SER A O 1
ATOM 2411 N N . ALA A 1 318 ? 14.759 4.713 -36.564 1.00 94.88 318 ALA A N 1
ATOM 2412 C CA . ALA A 1 318 ? 15.008 4.360 -35.168 1.00 94.88 318 ALA A CA 1
ATOM 2413 C C . ALA A 1 318 ? 14.996 5.599 -34.256 1.00 94.88 318 ALA A C 1
ATOM 2415 O O . ALA A 1 318 ? 14.270 5.612 -33.263 1.00 94.88 318 ALA A O 1
ATOM 2416 N N . ARG A 1 319 ? 15.673 6.687 -34.651 1.00 94.81 319 ARG A N 1
ATOM 2417 C CA . ARG A 1 319 ? 15.700 7.966 -33.911 1.00 94.81 319 ARG A CA 1
ATOM 2418 C C . ARG A 1 319 ? 14.316 8.592 -33.730 1.00 94.81 319 ARG A C 1
ATOM 2420 O O . ARG A 1 319 ? 14.040 9.238 -32.714 1.00 94.81 319 ARG A O 1
ATOM 2427 N N . GLU A 1 320 ? 13.424 8.413 -34.704 1.00 96.00 320 GLU A N 1
ATOM 2428 C CA . GLU A 1 320 ? 12.033 8.841 -34.552 1.00 96.00 320 GLU A CA 1
ATOM 2429 C C . GLU A 1 320 ? 11.327 8.051 -33.437 1.00 96.00 320 GLU A C 1
ATOM 2431 O O . GLU A 1 320 ? 10.601 8.641 -32.630 1.00 96.00 320 GLU A O 1
ATOM 2436 N N . GLN A 1 321 ? 11.559 6.736 -33.347 1.00 97.50 321 GLN A N 1
ATOM 2437 C CA . GLN A 1 321 ? 10.998 5.927 -32.263 1.00 97.50 321 GLN A CA 1
ATOM 2438 C C . GLN A 1 321 ? 11.625 6.253 -30.906 1.00 97.50 321 GLN A C 1
ATOM 2440 O O . GLN A 1 321 ? 10.876 6.315 -29.933 1.00 97.50 321 GLN A O 1
ATOM 2445 N N . ASP A 1 322 ? 12.923 6.566 -30.834 1.00 94.94 322 ASP A N 1
ATOM 2446 C CA . ASP A 1 322 ? 13.573 7.030 -29.595 1.00 94.94 322 ASP A CA 1
ATOM 2447 C C . ASP A 1 322 ? 12.864 8.258 -29.025 1.00 94.94 322 ASP A C 1
ATOM 2449 O O . ASP A 1 322 ? 12.543 8.328 -27.841 1.00 94.94 322 ASP A O 1
ATOM 2453 N N . THR A 1 323 ? 12.553 9.222 -29.894 1.00 95.81 323 THR A N 1
ATOM 2454 C CA . THR A 1 323 ? 11.874 10.460 -29.494 1.00 95.81 323 THR A CA 1
ATOM 2455 C C . THR A 1 323 ? 10.474 10.172 -28.944 1.00 95.81 323 THR A C 1
ATOM 2457 O O . THR A 1 323 ? 10.054 10.751 -27.937 1.00 95.81 323 THR A O 1
ATOM 2460 N N . ARG A 1 324 ? 9.739 9.253 -29.583 1.00 96.06 324 ARG A N 1
ATOM 2461 C CA . ARG A 1 324 ? 8.405 8.830 -29.128 1.00 96.06 324 ARG A CA 1
ATOM 2462 C C . ARG A 1 324 ? 8.478 8.078 -27.800 1.00 96.06 324 ARG A C 1
ATOM 2464 O O . ARG A 1 324 ? 7.651 8.327 -26.925 1.00 96.06 324 ARG A O 1
ATOM 2471 N N . GLN A 1 325 ? 9.465 7.199 -27.649 1.00 96.94 325 GLN A N 1
ATOM 2472 C CA . GLN A 1 325 ? 9.714 6.443 -26.427 1.00 96.94 325 GLN A CA 1
ATOM 2473 C C . GLN A 1 325 ? 10.046 7.379 -25.263 1.00 96.94 325 GLN A C 1
ATOM 2475 O O . GLN A 1 325 ? 9.359 7.325 -24.245 1.00 96.94 325 GLN A O 1
ATOM 2480 N N . SER A 1 326 ? 10.990 8.304 -25.448 1.00 94.88 326 SER A N 1
ATOM 2481 C CA . SER A 1 326 ? 11.364 9.292 -24.431 1.00 94.88 326 SER A CA 1
ATOM 2482 C C . SER A 1 326 ? 10.180 10.168 -24.028 1.00 94.88 326 SER A C 1
ATOM 2484 O O . SER A 1 326 ? 9.986 10.425 -22.846 1.00 94.88 326 SER A O 1
ATOM 2486 N N . THR A 1 327 ? 9.338 10.576 -24.982 1.00 95.81 327 THR A N 1
ATOM 2487 C CA . THR A 1 327 ? 8.132 11.362 -24.676 1.00 95.81 327 THR A CA 1
ATOM 2488 C C . THR A 1 327 ? 7.144 10.573 -23.811 1.00 95.81 327 THR A C 1
ATOM 2490 O O . THR A 1 327 ? 6.581 11.119 -22.862 1.00 95.81 327 THR A O 1
ATOM 2493 N N . ALA A 1 328 ? 6.914 9.294 -24.125 1.00 96.38 328 ALA A N 1
ATOM 2494 C CA . ALA A 1 328 ? 6.022 8.441 -23.342 1.00 96.38 328 ALA A CA 1
ATOM 2495 C C . ALA A 1 328 ? 6.581 8.163 -21.934 1.00 96.38 328 ALA A C 1
ATOM 2497 O O . ALA A 1 328 ? 5.827 8.176 -20.959 1.00 96.38 328 ALA A O 1
ATOM 2498 N N . ASP A 1 329 ? 7.894 7.958 -21.826 1.00 94.75 329 ASP A N 1
ATOM 2499 C CA . ASP A 1 329 ? 8.590 7.733 -20.558 1.00 94.75 329 ASP A CA 1
ATOM 2500 C C . ASP A 1 329 ? 8.521 8.978 -19.655 1.00 94.75 329 ASP A C 1
ATOM 2502 O O . ASP A 1 329 ? 8.127 8.870 -18.493 1.00 94.75 329 ASP A O 1
ATOM 2506 N N . ASP A 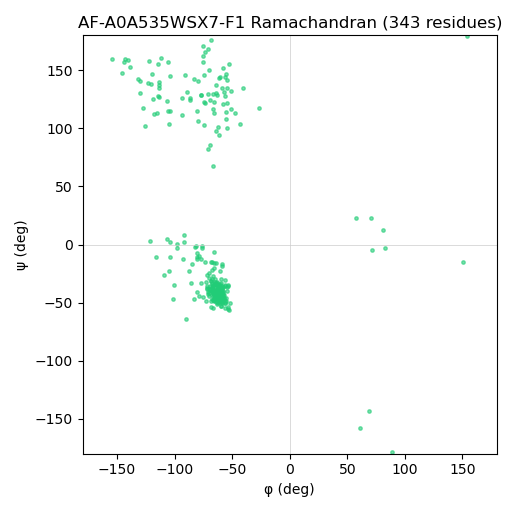1 330 ? 8.756 10.171 -20.215 1.00 93.62 330 ASP A N 1
ATOM 2507 C CA . ASP A 1 330 ? 8.652 11.456 -19.512 1.00 93.62 330 ASP A CA 1
ATOM 2508 C C . ASP A 1 330 ? 7.231 11.754 -19.016 1.00 93.62 330 ASP A C 1
ATOM 2510 O O . ASP A 1 330 ? 7.044 12.291 -17.918 1.00 93.62 330 ASP A O 1
ATOM 2514 N N . ILE A 1 331 ? 6.213 11.425 -19.821 1.00 94.44 331 ILE A N 1
ATOM 2515 C CA . ILE A 1 331 ? 4.807 11.570 -19.428 1.00 94.44 331 ILE A CA 1
ATOM 2516 C C . ILE A 1 331 ? 4.529 10.725 -18.186 1.00 94.44 331 ILE A C 1
ATOM 2518 O O . ILE A 1 331 ? 4.086 11.267 -17.170 1.00 94.44 331 ILE A O 1
ATOM 2522 N N . LEU A 1 332 ? 4.869 9.435 -18.236 1.00 93.94 332 LEU A N 1
ATOM 2523 C CA . LEU A 1 332 ? 4.642 8.527 -17.120 1.00 93.94 332 LEU A CA 1
ATOM 2524 C C . LEU A 1 332 ? 5.460 8.932 -15.884 1.00 93.94 332 LEU A C 1
ATOM 2526 O O . LEU A 1 332 ? 4.928 8.961 -14.774 1.00 93.94 332 LEU A O 1
ATOM 2530 N N . ALA A 1 333 ? 6.734 9.293 -16.054 1.00 92.06 333 ALA A N 1
ATOM 2531 C CA . ALA A 1 333 ? 7.598 9.740 -14.962 1.00 92.06 333 ALA A CA 1
ATOM 2532 C C . ALA A 1 333 ? 7.007 10.958 -14.234 1.00 92.06 333 ALA A C 1
ATOM 2534 O O . ALA A 1 333 ? 6.916 10.971 -13.000 1.00 92.06 333 ALA A O 1
ATOM 2535 N N . ARG A 1 334 ? 6.531 11.956 -14.990 1.00 91.94 334 ARG A N 1
ATOM 2536 C CA . ARG A 1 334 ? 5.891 13.157 -14.441 1.00 91.94 334 ARG A CA 1
ATOM 2537 C C . ARG A 1 334 ? 4.626 12.823 -13.651 1.00 91.94 334 ARG A C 1
ATOM 2539 O O . ARG A 1 334 ? 4.438 13.363 -12.560 1.00 91.94 334 ARG A O 1
ATOM 2546 N N . ASP A 1 335 ? 3.782 11.928 -14.153 1.00 90.81 335 ASP A N 1
ATOM 2547 C CA . ASP A 1 335 ? 2.502 11.590 -13.511 1.00 90.81 335 ASP A CA 1
ATOM 2548 C C . ASP A 1 335 ? 2.695 10.762 -12.219 1.00 90.81 335 ASP A C 1
ATOM 2550 O O . ASP A 1 335 ? 1.925 10.864 -11.243 1.00 90.81 335 ASP A O 1
ATOM 2554 N N . LEU A 1 336 ? 3.818 10.039 -12.154 1.00 90.56 336 LEU A N 1
ATOM 2555 C CA . LEU A 1 336 ? 4.335 9.390 -10.950 1.00 90.56 336 LEU A CA 1
ATOM 2556 C C . LEU A 1 336 ? 5.049 10.355 -9.988 1.00 90.56 336 LEU A C 1
ATOM 2558 O O . LEU A 1 336 ? 5.300 9.989 -8.838 1.00 90.56 336 LEU A O 1
ATOM 2562 N N . GLY A 1 337 ? 5.319 11.596 -10.398 1.00 88.44 337 GLY A N 1
ATOM 2563 C CA . GLY A 1 337 ? 6.065 12.577 -9.606 1.00 88.44 337 GLY A CA 1
ATOM 2564 C C . GLY A 1 337 ? 7.555 12.249 -9.483 1.00 88.44 337 GLY A C 1
ATOM 2565 O O . GLY A 1 337 ? 8.199 12.684 -8.528 1.00 88.44 337 GLY A O 1
ATOM 2566 N N . VAL A 1 338 ? 8.092 11.465 -10.419 1.00 86.31 338 VAL A N 1
ATOM 2567 C CA . VAL A 1 338 ? 9.526 11.218 -10.554 1.00 86.31 338 VAL A CA 1
ATOM 2568 C C . VAL A 1 338 ? 10.141 12.457 -11.216 1.00 86.31 338 VAL A C 1
ATOM 2570 O O . VAL A 1 338 ? 9.626 12.910 -12.241 1.00 86.31 338 VAL A O 1
ATOM 2573 N N . PRO A 1 339 ? 11.206 13.054 -10.649 1.00 71.69 339 PRO A N 1
ATOM 2574 C CA . PRO A 1 339 ? 11.917 14.138 -11.313 1.00 71.69 339 PRO A CA 1
ATOM 2575 C C . PRO A 1 339 ? 12.391 13.662 -12.685 1.00 71.69 339 PRO A C 1
ATOM 2577 O O . PRO A 1 339 ? 13.041 12.621 -12.769 1.00 71.69 339 PRO A O 1
ATOM 2580 N N . SER A 1 340 ? 12.076 14.412 -13.741 1.00 56.59 340 SER A N 1
ATOM 2581 C CA . SER A 1 340 ? 12.596 14.131 -15.077 1.00 56.59 340 SER A CA 1
ATOM 2582 C C . SER A 1 340 ? 14.119 14.066 -14.998 1.00 56.59 340 SER A C 1
ATOM 2584 O O . SER A 1 340 ? 14.759 15.034 -14.570 1.00 56.59 340 SER A O 1
ATOM 2586 N N . ALA A 1 341 ? 14.698 12.931 -15.384 1.00 54.81 341 ALA A N 1
ATOM 2587 C CA . ALA A 1 341 ? 16.123 12.844 -15.635 1.00 54.81 341 ALA A CA 1
ATOM 2588 C C . ALA A 1 341 ? 16.381 13.660 -16.902 1.00 54.81 341 ALA A C 1
ATOM 2590 O O . ALA A 1 341 ? 16.322 13.136 -18.006 1.00 54.81 341 ALA A O 1
ATOM 2591 N N . SER A 1 342 ? 16.577 14.973 -16.755 1.00 38.22 342 SER A N 1
ATOM 2592 C CA . SER A 1 342 ? 16.987 15.814 -17.871 1.00 38.22 342 SER A CA 1
ATOM 2593 C C . SER A 1 342 ? 18.198 15.156 -18.518 1.00 38.22 342 SER A C 1
ATOM 2595 O O . SER A 1 342 ? 19.233 15.004 -17.860 1.00 38.22 342 SER A O 1
ATOM 2597 N N . ALA A 1 343 ? 18.047 14.747 -19.780 1.00 33.66 343 ALA A N 1
ATOM 2598 C CA . ALA A 1 343 ? 19.148 14.296 -20.609 1.00 33.66 343 ALA A CA 1
ATOM 2599 C C . ALA A 1 343 ? 20.263 15.330 -20.460 1.00 33.66 343 ALA A C 1
ATOM 2601 O O . ALA A 1 343 ? 20.092 16.509 -20.782 1.00 33.66 343 ALA A O 1
ATOM 2602 N N . THR A 1 344 ? 21.370 14.917 -19.852 1.00 27.39 344 THR A N 1
ATOM 2603 C CA . THR A 1 344 ? 22.553 15.763 -19.808 1.00 27.39 344 THR A CA 1
ATOM 2604 C C . THR A 1 344 ? 23.116 15.691 -21.216 1.00 27.39 344 THR A C 1
ATOM 2606 O O . THR A 1 344 ? 23.623 14.647 -21.618 1.00 27.39 344 THR A O 1
ATOM 2609 N N . THR A 1 345 ? 22.867 16.766 -21.967 1.00 29.97 345 THR A N 1
ATOM 2610 C CA . THR A 1 345 ? 23.449 17.076 -23.280 1.00 29.97 345 THR A CA 1
ATOM 2611 C C . THR A 1 345 ? 24.937 16.807 -23.339 1.00 29.97 345 THR A C 1
ATOM 2613 O O . THR A 1 345 ? 25.619 17.144 -22.340 1.00 29.97 345 THR A O 1
#